Protein 3GWK (pdb70)

B-factor: mean 23.27, std 10.68, range [9.75, 79.27]

Foldseek 3Di:
DCVVVDPQALVRLLVQLVVLLVVLVVLVVVLVVVVVVLVVCPVVPDDCPCVVVVVVNVVCSVVSNVSSVVSNVSSVVSNVVSVVVVVVVVCCVPPPDD/DDPDDPQALVRLLVVLVVLLVVLVVLVVVLVVVVVVVVVCPVVPDDCPCVVVVVVNVVCSVVSVVSSVVSNVSSVVSNVVNVVVVVVVVVVVVVVVD

Sequence (195 aa):
GAMSQIKKLTPEEELRSSAQKYTAGSQQVTEEVLNNLLTQEQAVIDENWDDGSTFDSFEEAQFNELSPKITEEFAQLLEDINQQLLKVADIIEQTDADIASSQISGAMSQIKLTPEELRSSSAQKYTAGSQQQVTEVLNLLTQEQAVIDEENWDGSTFDSFEAQFNEELSPKITEFAQLLEEDINQQQLLKVVADIIEQTDADIASQISG

Solvent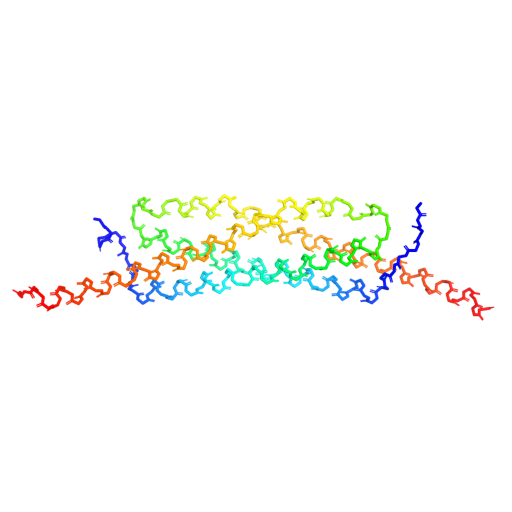-accessible surface area: 11281 Å² total; per-residue (Å²): 80,53,105,90,54,18,89,16,69,19,112,84,0,50,64,6,0,108,73,0,20,36,2,9,99,64,1,55,117,14,12,83,76,0,68,117,18,28,44,59,7,87,121,41,19,63,54,80,90,24,74,73,34,69,61,78,4,92,136,14,24,82,82,1,76,74,0,8,121,3,0,45,57,0,8,66,61,0,63,118,33,0,82,117,17,79,100,36,77,50,55,94,85,96,129,119,118,136,149,96,109,109,56,113,16,67,11,139,86,0,68,48,6,0,122,76,0,48,61,5,12,112,50,1,55,84,6,16,88,82,0,68,118,8,18,56,55,1,75,124,42,24,71,51,80,96,17,71,67,37,62,58,67,5,86,136,10,26,70,76,0,79,83,0,7,102,5,0,47,50,0,12,91,65,0,74,124,19,0,87,115,22,80,108,63,68,55,79,104,63,73,134,144,100,114

Structure (mmCIF, N/CA/C/O backbone):
data_3GWK
#
_entry.id   3GWK
#
_cell.length_a   76.580
_cell.length_b   76.580
_cell.length_c   149.740
_cell.angle_alpha   90.00
_cell.angle_beta   90.00
_cell.angle_gamma   120.00
#
_symmetry.space_group_name_H-M   'P 65 2 2'
#
loop_
_entity.id
_entity.type
_entity.pdbx_description
1 polymer 'Putative uncharacterized protein SAG1039'
2 non-polymer 'SULFATE ION'
3 water water
#
loop_
_atom_site.group_PDB
_atom_site.id
_atom_site.type_symbol
_atom_site.label_atom_id
_atom_site.label_alt_id
_atom_site.label_comp_id
_atom_site.label_asym_id
_atom_site.label_entity_id
_atom_site.label_seq_id
_atom_site.pdbx_PDB_ins_code
_atom_site.Cartn_x
_atom_site.Cartn_y
_atom_site.Cartn_z
_atom_site.occupancy
_atom_site.B_iso_or_equiv
_atom_site.auth_seq_id
_atom_site.auth_comp_id
_atom_site.auth_asym_id
_atom_site.auth_atom_id
_atom_site.pdbx_PDB_model_num
ATOM 1 N N . GLY A 1 1 ? -14.242 -11.316 19.106 1.00 21.17 0 GLY C N 1
ATOM 2 C CA . GLY A 1 1 ? -13.360 -12.452 19.631 1.00 17.97 0 GLY C CA 1
ATOM 3 C C . GLY A 1 1 ? -12.997 -13.366 18.484 1.00 20.08 0 GLY C C 1
ATOM 4 O O . GLY A 1 1 ? -13.018 -12.954 17.327 1.00 18.07 0 GLY C O 1
ATOM 10 N N . ALA A 1 2 ? -12.602 -14.598 18.803 1.00 16.71 1 ALA C N 1
ATOM 11 C CA . ALA A 1 2 ? -12.048 -15.501 17.800 1.00 16.31 1 ALA C CA 1
ATOM 12 C C . ALA A 1 2 ? -12.969 -15.690 16.588 1.00 14.24 1 ALA C C 1
ATOM 13 O O . ALA A 1 2 ? -12.464 -15.816 15.481 1.00 16.17 1 ALA C O 1
ATOM 20 N N . MET A 1 3 ? -14.295 -15.776 16.777 1.00 14.25 2 MET C N 1
ATOM 21 C CA . MET A 1 3 ? -15.165 -16.036 15.608 1.00 16.11 2 MET C CA 1
ATOM 22 C C . MET A 1 3 ? -15.073 -14.932 14.567 1.00 15.19 2 MET C C 1
ATOM 23 O O . MET A 1 3 ? -15.247 -15.154 13.368 1.00 16.39 2 MET C O 1
ATOM 37 N N . SER A 1 4 ? -14.804 -13.728 15.057 1.00 14.54 3 SER C N 1
ATOM 38 C CA . SER A 1 4 ? -14.617 -12.556 14.211 1.00 17.78 3 SER C CA 1
ATOM 39 C C . SER A 1 4 ? -13.185 -12.410 13.659 1.00 18.22 3 SER C C 1
ATOM 40 O O . SER A 1 4 ? -12.966 -11.995 12.499 1.00 21.41 3 SER C O 1
ATOM 48 N N . GLN A 1 5 ? -12.237 -12.772 14.491 1.00 17.29 4 GLN C N 1
ATOM 49 C CA . GLN A 1 5 ? -10.825 -12.552 14.195 1.00 17.95 4 GLN C CA 1
ATOM 50 C C . GLN A 1 5 ? -10.208 -13.622 13.322 1.00 15.16 4 GLN C C 1
ATOM 51 O O . GLN A 1 5 ? -9.228 -13.322 12.631 1.00 17.51 4 GLN C O 1
ATOM 65 N N . ILE A 1 6 ? -10.752 -14.844 13.331 1.00 15.74 5 ILE C N 1
ATOM 66 C CA . ILE A 1 6 ? -10.159 -15.960 12.567 1.00 15.58 5 ILE C CA 1
ATOM 67 C C . ILE A 1 6 ? -10.802 -16.028 11.194 1.00 16.24 5 ILE C C 1
ATOM 68 O O . ILE A 1 6 ? -12.053 -16.185 11.102 1.00 18.33 5 ILE C O 1
ATOM 84 N N . LYS A 1 7 ? -10.016 -15.896 10.139 1.00 16.04 6 LYS C N 1
ATOM 85 C CA A LYS A 1 7 ? -10.553 -15.994 8.787 0.54 17.59 6 LYS C CA 1
ATOM 86 C CA B LYS A 1 7 ? -10.532 -15.952 8.787 0.46 17.66 6 LYS C CA 1
ATOM 87 C C . LYS A 1 7 ? -10.372 -17.346 8.143 1.00 19.15 6 LYS C C 1
ATOM 88 O O . LYS A 1 7 ? -11.039 -17.647 7.167 1.00 24.16 6 LYS C O 1
ATOM 123 N N . LEU A 1 8 ? -9.472 -18.164 8.670 1.00 17.89 7 LEU C N 1
ATOM 124 C CA . LEU A 1 8 ? -9.262 -19.521 8.165 1.00 16.47 7 LEU C CA 1
ATOM 125 C C . LEU A 1 8 ? -10.467 -20.387 8.531 1.00 14.74 7 LEU C C 1
ATOM 126 O O . LEU A 1 8 ? -10.929 -20.368 9.664 1.00 16.67 7 LEU C O 1
ATOM 142 N N . THR A 1 9 ? -10.988 -21.139 7.577 1.00 16.04 8 THR C N 1
ATOM 143 C CA . THR A 1 9 ? -12.018 -22.107 7.821 1.00 15.89 8 THR C CA 1
ATOM 144 C C . THR A 1 9 ? -11.512 -23.316 8.630 1.00 14.34 8 THR C C 1
ATOM 145 O O . THR A 1 9 ? -10.315 -23.537 8.678 1.00 13.17 8 THR C O 1
ATOM 156 N N . PRO A 1 10 ? -12.417 -24.130 9.218 1.00 12.64 9 PRO C N 1
ATOM 157 C CA . PRO A 1 10 ? -11.919 -25.364 9.850 1.00 13.30 9 PRO C CA 1
ATOM 158 C C . PRO A 1 10 ? -11.047 -26.222 8.971 1.00 12.11 9 PRO C C 1
ATOM 159 O O . PRO A 1 10 ? -10.023 -26.775 9.366 1.00 12.60 9 PRO C O 1
ATOM 170 N N . GLU A 1 11 ? -11.446 -26.332 7.715 1.00 13.09 10 GLU C N 1
ATOM 171 C CA A GLU A 1 11 ? -10.669 -27.182 6.811 0.47 14.21 10 GLU C CA 1
ATOM 172 C CA B GLU A 1 11 ? -10.692 -27.142 6.762 0.53 14.27 10 GLU C CA 1
ATOM 173 C C . GLU A 1 11 ? -9.278 -26.563 6.499 1.00 11.95 10 GLU C C 1
ATOM 174 O O . GLU A 1 11 ? -8.291 -27.294 6.406 1.00 12.61 10 GLU C O 1
ATOM 195 N N . GLU A 1 12 ? -9.228 -25.245 6.391 1.00 14.06 11 GLU C N 1
ATOM 196 C CA . GLU A 1 12 ? -7.948 -24.607 6.219 1.00 13.15 11 GLU C CA 1
ATOM 197 C C . GLU A 1 12 ? -7.071 -24.764 7.446 1.00 12.84 11 GLU C C 1
ATOM 198 O O . GLU A 1 12 ? -5.875 -25.001 7.342 1.00 12.75 11 GLU C O 1
ATOM 210 N N . LEU A 1 13 ? -7.664 -24.623 8.645 1.00 12.21 12 LEU C N 1
ATOM 211 C CA . LEU A 1 13 ? -6.937 -24.805 9.873 1.00 12.55 12 LEU C CA 1
ATOM 212 C C . LEU A 1 13 ? -6.349 -26.244 9.929 1.00 10.90 12 LEU C C 1
ATOM 213 O O . LEU A 1 13 ? -5.212 -26.437 10.299 1.00 11.86 12 LEU C O 1
ATOM 229 N N . ARG A 1 14 ? -7.128 -27.255 9.526 1.00 11.28 13 ARG C N 1
ATOM 230 C CA . ARG A 1 14 ? -6.683 -28.633 9.524 1.00 10.87 13 ARG C CA 1
ATOM 231 C C . ARG A 1 14 ? -5.569 -28.870 8.517 1.00 10.90 13 ARG C C 1
ATOM 232 O O . ARG A 1 14 ? -4.601 -29.573 8.783 1.00 11.11 13 ARG C O 1
ATOM 253 N N . SER A 1 15 ? -5.666 -28.215 7.355 1.00 11.98 14 SER C N 1
ATOM 254 C CA . SER A 1 15 ? -4.619 -28.408 6.349 1.00 13.65 14 SER C CA 1
ATOM 255 C C . SER A 1 15 ? -3.295 -27.764 6.837 1.00 11.54 14 SER C C 1
ATOM 256 O O . SER A 1 15 ? -2.210 -28.333 6.693 1.00 12.65 14 SER C O 1
ATOM 264 N N . SER A 1 16 ? -3.377 -26.597 7.492 1.00 12.05 15 SER C N 1
ATOM 265 C CA . SER A 1 16 ? -2.194 -25.984 8.076 1.00 11.66 15 SER C CA 1
ATOM 266 C C . SER A 1 16 ? -1.638 -26.844 9.154 1.00 12.49 15 SER C C 1
ATOM 267 O O . SER A 1 16 ? -0.429 -27.084 9.185 1.00 12.54 15 SER C O 1
ATOM 275 N N . ALA A 1 17 ? -2.501 -27.371 10.046 1.00 11.52 16 ALA C N 1
ATOM 276 C CA . ALA A 1 17 ? -2.052 -28.203 11.130 1.00 12.17 16 ALA C CA 1
ATOM 277 C C . ALA A 1 17 ? -1.197 -29.357 10.665 1.00 10.76 16 ALA C C 1
ATOM 278 O O . ALA A 1 17 ? -0.210 -29.705 11.260 1.00 11.88 16 ALA C O 1
ATOM 285 N N . GLN A 1 18 ? -1.624 -30.012 9.597 1.00 11.29 17 GLN C N 1
ATOM 286 C CA . GLN A 1 18 ? -0.916 -31.170 9.098 1.00 11.20 17 GLN C CA 1
ATOM 287 C C . GLN A 1 18 ? 0.547 -30.812 8.759 1.00 12.19 17 GLN C C 1
ATOM 288 O O . GLN A 1 18 ? 1.454 -31.626 8.966 1.00 11.93 17 GLN C O 1
ATOM 302 N N . LYS A 1 19 ? 0.755 -29.620 8.211 1.00 11.06 18 LYS C N 1
ATOM 303 C CA . LYS A 1 19 ? 2.128 -29.188 7.848 1.00 11.81 18 LYS C CA 1
ATOM 304 C C . LYS A 1 19 ? 2.987 -29.140 9.127 1.00 12.18 18 LYS C C 1
ATOM 305 O O . LYS A 1 19 ? 4.184 -29.433 9.107 1.00 12.34 18 LYS C O 1
ATOM 324 N N . TYR A 1 20 ? 2.393 -28.637 10.236 1.00 10.72 19 TYR C N 1
ATOM 325 C CA . TYR A 1 20 ? 3.148 -28.507 11.459 1.00 11.45 19 TYR C CA 1
ATOM 326 C C . TYR A 1 20 ? 3.473 -29.864 12.065 1.00 11.48 19 TYR C C 1
ATOM 327 O O . TYR A 1 20 ? 4.612 -30.089 12.510 1.00 12.69 19 TYR C O 1
ATOM 345 N N . THR A 1 21 ? 2.513 -30.778 12.062 1.00 11.71 20 THR C N 1
ATOM 346 C CA . THR A 1 21 ? 2.838 -32.053 12.665 1.00 13.01 20 THR C CA 1
ATOM 347 C C . THR A 1 21 ? 3.873 -32.826 11.782 1.00 11.47 20 THR C C 1
ATOM 348 O O . THR A 1 21 ? 4.766 -33.492 12.304 1.00 12.02 20 THR C O 1
ATOM 359 N N . ALA A 1 22 ? 3.697 -32.766 10.453 1.00 11.23 21 ALA C N 1
ATOM 360 C CA . ALA A 1 22 ? 4.655 -33.428 9.611 1.00 12.62 21 ALA C CA 1
ATOM 361 C C . ALA A 1 22 ? 6.050 -32.821 9.820 1.00 12.57 21 ALA C C 1
ATOM 362 O O . ALA A 1 22 ? 7.054 -33.546 9.886 1.00 12.75 21 ALA C O 1
ATOM 369 N N . GLY A 1 23 ? 6.149 -31.495 9.927 1.00 12.67 22 GLY C N 1
ATOM 370 C CA . GLY A 1 23 ? 7.472 -30.881 10.147 1.00 13.29 22 GLY C CA 1
ATOM 371 C C . GLY A 1 23 ? 8.033 -31.242 11.488 1.00 13.12 22 GLY C C 1
ATOM 372 O O . GLY A 1 23 ? 9.233 -31.467 11.622 1.00 13.51 22 GLY C O 1
ATOM 376 N N . SER A 1 24 ? 7.202 -31.311 12.536 1.00 12.68 23 SER C N 1
ATOM 377 C CA . SER A 1 24 ? 7.654 -31.732 13.851 1.00 13.29 23 SER C CA 1
ATOM 378 C C . SER A 1 24 ? 8.307 -33.107 13.759 1.00 12.13 23 SER C C 1
ATOM 379 O O . SER A 1 24 ? 9.414 -33.353 14.279 1.00 14.00 23 SER C O 1
ATOM 387 N N . GLN A 1 25 ? 7.602 -34.033 13.109 1.00 12.56 24 GLN C N 1
ATOM 388 C CA . GLN A 1 25 ? 8.117 -35.381 13.004 1.00 13.87 24 GLN C CA 1
ATOM 389 C C . GLN A 1 25 ? 9.455 -35.434 12.228 1.00 11.90 24 GLN C C 1
ATOM 390 O O . GLN A 1 25 ? 10.384 -36.190 12.553 1.00 13.29 24 GLN C O 1
ATOM 404 N N . GLN A 1 26 ? 9.514 -34.659 11.144 1.00 12.24 25 GLN C N 1
ATOM 405 C CA . GLN A 1 26 ? 10.733 -34.650 10.302 1.00 12.80 25 GLN C CA 1
ATOM 406 C C . GLN A 1 26 ? 11.933 -34.111 11.084 1.00 12.79 25 GLN C C 1
ATOM 407 O O . GLN A 1 26 ? 13.026 -34.653 11.029 1.00 13.89 25 GLN C O 1
ATOM 421 N N . VAL A 1 27 ? 11.725 -33.041 11.853 1.00 13.11 26 VAL C N 1
ATOM 422 C CA . VAL A 1 27 ? 12.794 -32.452 12.666 1.00 13.94 26 VAL C CA 1
ATOM 423 C C . VAL A 1 27 ? 13.269 -33.478 13.724 1.00 14.81 26 VAL C C 1
ATOM 424 O O . VAL A 1 27 ? 14.481 -33.663 13.923 1.00 14.53 26 VAL C O 1
ATOM 437 N N . THR A 1 28 ? 12.337 -34.114 14.403 1.00 13.78 27 THR C N 1
ATOM 438 C CA . THR A 1 28 ? 12.689 -35.113 15.403 1.00 14.84 27 THR C CA 1
ATOM 439 C C . THR A 1 28 ? 13.502 -36.211 14.796 1.00 13.57 27 THR C C 1
ATOM 440 O O . THR A 1 28 ? 14.495 -36.674 15.395 1.00 14.70 27 THR C O 1
ATOM 451 N N . GLU A 1 29 ? 13.116 -36.687 13.624 1.00 13.97 28 GLU C N 1
ATOM 452 C CA A GLU A 1 29 ? 13.846 -37.772 12.983 0.48 15.26 28 GLU C CA 1
ATOM 453 C CA B GLU A 1 29 ? 13.869 -37.798 12.982 0.52 15.58 28 GLU C CA 1
ATOM 454 C C . GLU A 1 29 ? 15.277 -37.352 12.625 1.00 13.19 28 GLU C C 1
ATOM 455 O O . GLU A 1 29 ? 16.204 -38.119 12.821 1.00 14.22 28 GLU C O 1
ATOM 476 N N . VAL A 1 30 ? 15.422 -36.163 12.063 1.00 14.24 29 VAL C N 1
ATOM 477 C CA . VAL A 1 30 ? 16.759 -35.674 11.726 1.00 14.30 29 VAL C CA 1
ATOM 478 C C . VAL A 1 30 ? 17.603 -35.629 13.008 1.00 14.77 29 VAL C C 1
ATOM 479 O O . VAL A 1 30 ? 18.756 -36.105 13.042 1.00 15.28 29 VAL C O 1
ATOM 492 N N . LEU A 1 31 ? 17.045 -35.051 14.052 1.00 15.17 30 LEU C N 1
ATOM 493 C CA . LEU A 1 31 ? 17.837 -34.908 15.284 1.00 20.67 30 LEU C CA 1
ATOM 494 C C . LEU A 1 31 ? 18.220 -36.281 15.850 1.00 19.41 30 LEU C C 1
ATOM 495 O O . LEU A 1 31 ? 19.358 -36.500 16.257 1.00 19.70 30 LEU C O 1
ATOM 511 N N . ASN A 1 32 ? 17.307 -37.237 15.832 1.00 19.24 31 ASN C N 1
ATOM 512 C CA A ASN A 1 32 ? 17.612 -38.512 16.384 0.59 22.75 31 ASN C CA 1
ATOM 513 C CA B ASN A 1 32 ? 17.603 -38.573 16.330 0.41 23.10 31 ASN C CA 1
ATOM 514 C C . ASN A 1 32 ? 18.746 -39.224 15.566 1.00 20.31 31 ASN C C 1
ATOM 515 O O . ASN A 1 32 ? 19.692 -39.782 16.131 1.00 22.68 31 ASN C O 1
ATOM 534 N N . LEU A 1 33 ? 18.625 -39.152 14.228 1.00 18.99 32 LEU C N 1
ATOM 535 C CA . LEU A 1 33 ? 19.597 -39.763 13.373 1.00 18.16 32 LEU C CA 1
ATOM 536 C C . LEU A 1 33 ? 21.004 -39.198 13.583 1.00 18.43 32 LEU C C 1
ATOM 537 O O . LEU A 1 33 ? 22.006 -39.937 13.673 1.00 18.07 32 LEU C O 1
ATOM 553 N N . LEU A 1 34 ? 21.081 -37.882 13.599 1.00 15.77 33 LEU C N 1
ATOM 554 C CA . LEU A 1 34 ? 22.382 -37.214 13.699 1.00 16.87 33 LEU C CA 1
ATOM 555 C C . LEU A 1 34 ? 22.959 -37.222 15.130 1.00 19.72 33 LEU C C 1
ATOM 556 O O . LEU A 1 34 ? 24.173 -37.141 15.278 1.00 20.21 33 LEU C O 1
ATOM 572 N N . THR A 1 35 ? 22.094 -37.349 16.134 1.00 19.45 34 THR C N 1
ATOM 573 C CA . THR A 1 35 ? 22.589 -37.638 17.461 1.00 24.42 34 THR C CA 1
ATOM 574 C C . THR A 1 35 ? 23.333 -38.953 17.474 1.00 27.90 34 THR C C 1
ATOM 575 O O . THR A 1 35 ? 24.415 -39.069 18.122 1.00 26.71 34 THR C O 1
ATOM 586 N N . GLN A 1 36 ? 22.801 -39.959 16.765 1.00 25.36 35 GLN C N 1
ATOM 587 C CA . GLN A 1 36 ? 23.541 -41.231 16.695 1.00 24.78 35 GLN C CA 1
ATOM 588 C C . GLN A 1 36 ? 24.843 -41.017 15.949 1.00 21.56 35 GLN C C 1
ATOM 589 O O . GLN A 1 36 ? 25.845 -41.543 16.358 1.00 26.08 35 GLN C O 1
ATOM 603 N N . GLU A 1 37 ? 24.780 -40.307 14.819 1.00 19.54 36 GLU C N 1
ATOM 604 C CA . GLU A 1 37 ? 26.058 -40.090 14.057 1.00 21.43 36 GLU C CA 1
ATOM 605 C C . GLU A 1 37 ? 27.097 -39.351 14.903 1.00 20.68 36 GLU C C 1
ATOM 606 O O . GLU A 1 37 ? 28.300 -39.670 14.870 1.00 21.25 36 GLU C O 1
ATOM 618 N N . GLN A 1 38 ? 26.661 -38.398 15.697 1.00 21.32 37 GLN C N 1
ATOM 619 C CA . GLN A 1 38 ? 27.592 -37.680 16.556 1.00 22.69 37 GLN C CA 1
ATOM 620 C C . GLN A 1 38 ? 28.320 -38.660 17.500 1.00 24.10 37 GLN C C 1
ATOM 621 O O . GLN A 1 38 ? 29.523 -38.517 17.740 1.00 24.49 37 GLN C O 1
ATOM 635 N N . ALA A 1 39 ? 27.555 -39.618 18.064 1.00 26.45 38 ALA C N 1
ATOM 636 C CA . ALA A 1 39 ? 28.128 -40.581 19.005 1.00 30.17 38 ALA C CA 1
ATOM 637 C C . ALA A 1 39 ? 29.087 -41.527 18.296 1.00 31.04 38 ALA C C 1
ATOM 638 O O . ALA A 1 39 ? 30.185 -41.827 18.813 1.00 31.63 38 ALA C O 1
ATOM 645 N N . VAL A 1 40 ? 28.732 -41.965 17.074 1.00 24.58 39 VAL C N 1
ATOM 646 C CA . VAL A 1 40 ? 29.639 -42.787 16.303 1.00 29.27 39 VAL C CA 1
ATOM 647 C C . VAL A 1 40 ? 30.963 -42.059 16.021 1.00 22.39 39 VAL C C 1
ATOM 648 O O . VAL A 1 40 ? 32.046 -42.641 16.164 1.00 27.48 39 VAL C O 1
ATOM 661 N N . ILE A 1 41 ? 30.876 -40.803 15.647 1.00 22.13 40 ILE C N 1
ATOM 662 C CA . ILE A 1 41 ? 32.077 -40.034 15.375 1.00 22.21 40 ILE C CA 1
ATOM 663 C C . ILE A 1 41 ? 32.906 -39.868 16.626 1.00 25.31 40 ILE C C 1
ATOM 664 O O . ILE A 1 41 ? 34.138 -40.009 16.627 1.00 28.12 40 ILE C O 1
ATOM 680 N N . ASP A 1 42 ? 32.246 -39.618 17.717 1.00 29.15 41 ASP C N 1
ATOM 681 C CA . ASP A 1 42 ? 32.947 -39.417 18.956 1.00 35.08 41 ASP C CA 1
ATOM 682 C C . ASP A 1 42 ? 33.753 -40.664 19.385 1.00 36.63 41 ASP C C 1
ATOM 683 O O . ASP A 1 42 ? 34.878 -40.560 19.907 1.00 34.68 41 ASP C O 1
ATOM 692 N N . GLU A 1 43 ? 33.159 -41.829 19.163 1.00 26.47 42 GLU C N 1
ATOM 693 C CA . GLU A 1 43 ? 33.693 -43.072 19.671 1.00 31.83 42 GLU C CA 1
ATOM 694 C C . GLU A 1 43 ? 34.745 -43.615 18.742 1.00 31.34 42 GLU C C 1
ATOM 695 O O . GLU A 1 43 ? 35.592 -44.433 19.139 1.00 36.81 42 GLU C O 1
ATOM 707 N N . ASN A 1 44 ? 34.743 -43.193 17.500 1.00 32.52 43 ASN C N 1
ATOM 708 C CA . ASN A 1 44 ? 35.478 -43.955 16.513 1.00 34.68 43 ASN C CA 1
ATOM 709 C C . ASN A 1 44 ? 36.433 -43.079 15.861 1.00 27.92 43 ASN C C 1
ATOM 710 O O . ASN A 1 44 ? 37.048 -43.411 14.832 1.00 37.15 43 ASN C O 1
ATOM 721 N N . TRP A 1 45 ? 36.637 -41.948 16.513 1.00 30.15 44 TRP C N 1
ATOM 722 C CA . TRP A 1 45 ? 37.601 -41.013 16.024 1.00 34.12 44 TRP C CA 1
ATOM 723 C C . TRP A 1 45 ? 38.148 -40.435 17.282 1.00 34.93 44 TRP C C 1
ATOM 724 O O . TRP A 1 45 ? 37.645 -39.407 17.765 1.00 34.62 44 TRP C O 1
ATOM 745 N N . ASP A 1 46 ? 39.265 -40.984 17.722 1.00 24.53 45 ASP C N 1
ATOM 746 C CA A ASP A 1 46 ? 39.846 -40.514 18.982 0.54 33.17 45 ASP C CA 1
ATOM 747 C CA B ASP A 1 46 ? 39.829 -40.520 18.978 0.46 33.72 45 ASP C CA 1
ATOM 748 C C . ASP A 1 46 ? 40.525 -39.184 18.813 1.00 30.57 45 ASP C C 1
ATOM 749 O O . ASP A 1 46 ? 41.052 -38.866 17.708 1.00 34.13 45 ASP C O 1
ATOM 764 N N . GLY A 1 47 ? 40.530 -38.391 19.879 1.00 36.39 46 GLY C N 1
ATOM 765 C CA . GLY A 1 47 ? 41.160 -37.077 19.898 1.00 34.84 46 GLY C CA 1
ATOM 766 C C . GLY A 1 47 ? 40.167 -35.885 19.982 1.00 35.67 46 GLY C C 1
ATOM 767 O O . GLY A 1 47 ? 38.923 -36.127 20.205 1.00 36.82 46 GLY C O 1
ATOM 771 N N . SER A 1 48 ? 40.649 -34.630 19.728 1.00 30.88 47 SER C N 1
ATOM 772 C CA . SER A 1 48 ? 39.806 -33.369 19.838 1.00 28.50 47 SER C CA 1
ATOM 773 C C . SER A 1 48 ? 39.406 -32.659 18.556 1.00 29.19 47 SER C C 1
ATOM 774 O O . SER A 1 48 ? 38.859 -31.536 18.583 1.00 26.48 47 SER C O 1
ATOM 782 N 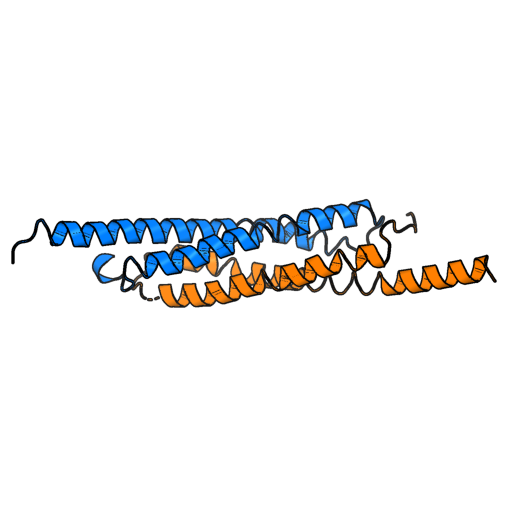N . THR A 1 49 ? 39.638 -33.312 17.448 1.00 23.47 48 THR C N 1
ATOM 783 C CA . THR A 1 49 ? 39.367 -32.661 16.179 1.00 23.10 48 THR C CA 1
ATOM 784 C C . THR A 1 49 ? 37.945 -32.065 16.040 1.00 22.05 48 THR C C 1
ATOM 785 O O . THR A 1 49 ? 37.802 -30.971 15.544 1.00 22.47 48 THR C O 1
ATOM 796 N N . PHE A 1 50 ? 36.921 -32.794 16.458 1.00 23.84 49 PHE C N 1
ATOM 797 C CA . PHE A 1 50 ? 35.544 -32.296 16.307 1.00 23.91 49 PHE C CA 1
ATOM 798 C C . PHE A 1 50 ? 34.962 -31.792 17.626 1.00 25.41 49 PHE C C 1
ATOM 799 O O . PHE A 1 50 ? 33.762 -31.732 17.791 1.00 25.01 49 PHE C O 1
ATOM 816 N N . ASP A 1 51 ? 35.806 -31.382 18.575 1.00 23.82 50 ASP C N 1
ATOM 817 C CA . ASP A 1 51 ? 35.295 -30.956 19.873 1.00 24.54 50 ASP C CA 1
ATOM 818 C C . ASP A 1 51 ? 34.421 -29.725 19.798 1.00 26.54 50 ASP C C 1
ATOM 819 O O . ASP A 1 51 ? 33.430 -29.610 20.554 1.00 27.63 50 ASP C O 1
ATOM 828 N N . SER A 1 52 ? 34.718 -28.805 18.895 1.00 26.63 51 SER C N 1
ATOM 829 C CA . SER A 1 52 ? 33.896 -27.612 18.781 1.00 24.41 51 SER C CA 1
ATOM 830 C C . SER A 1 52 ? 32.531 -27.940 18.156 1.00 24.01 51 SER C C 1
ATOM 831 O O . SER A 1 52 ? 31.498 -27.498 18.626 1.00 20.80 51 SER C O 1
ATOM 839 N N . PHE A 1 53 ? 32.508 -28.724 17.087 1.00 20.58 52 PHE C N 1
ATOM 840 C CA . PHE A 1 53 ? 31.220 -29.203 16.553 1.00 19.05 52 PHE C CA 1
ATOM 841 C C . PHE A 1 53 ? 30.420 -30.000 17.608 1.00 19.90 52 PHE C C 1
ATOM 842 O O . PHE A 1 53 ? 29.183 -29.877 17.627 1.00 21.28 52 PHE C O 1
ATOM 859 N N . GLU A 1 54 ? 31.096 -30.806 18.414 1.00 22.61 53 GLU C N 1
ATOM 860 C CA A GLU A 1 54 ? 30.389 -31.522 19.479 0.55 22.01 53 GLU C CA 1
ATOM 861 C CA B GLU A 1 54 ? 30.404 -31.510 19.477 0.45 24.33 53 GLU C CA 1
ATOM 862 C C . GLU A 1 54 ? 29.692 -30.548 20.422 1.00 19.37 53 GLU C C 1
ATOM 863 O O . GLU A 1 54 ? 28.518 -30.728 20.766 1.00 23.42 53 GLU C O 1
ATOM 884 N N . ALA A 1 55 ? 30.409 -29.541 20.893 1.00 23.20 54 ALA C N 1
ATOM 885 C CA . ALA A 1 55 ? 29.844 -28.580 21.818 1.00 24.06 54 ALA C CA 1
ATOM 886 C C . ALA A 1 55 ? 28.693 -27.819 21.171 1.00 20.72 54 ALA C C 1
ATOM 887 O O . ALA A 1 55 ? 27.667 -27.611 21.803 1.00 24.58 54 ALA C O 1
ATOM 894 N N . GLN A 1 56 ? 28.893 -27.404 19.896 1.00 22.39 55 GLN C N 1
ATOM 895 C CA . GLN A 1 56 ? 27.846 -26.626 19.193 1.00 23.26 55 GLN C CA 1
ATOM 896 C C . GLN A 1 56 ? 26.602 -27.507 19.004 1.00 22.52 55 GLN C C 1
ATOM 897 O O . GLN A 1 56 ? 25.484 -27.051 19.239 1.00 21.96 55 GLN C O 1
ATOM 911 N N . PHE A 1 57 ? 26.778 -28.757 18.600 1.00 23.40 56 PHE C N 1
ATOM 912 C CA . PHE A 1 57 ? 25.662 -29.644 18.371 1.00 22.6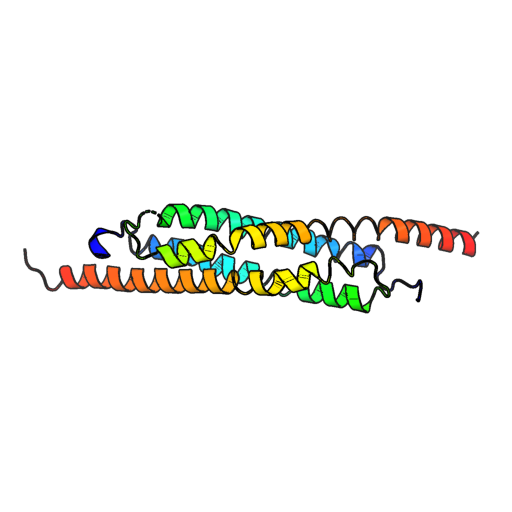4 56 PHE C CA 1
ATOM 913 C C . PHE A 1 57 ? 24.907 -29.784 19.709 1.00 23.16 56 PHE C C 1
ATOM 914 O O . PHE A 1 57 ? 23.692 -29.721 19.781 1.00 24.85 56 PHE C O 1
ATOM 931 N N . ASN A 1 58 ? 25.656 -29.983 20.775 1.00 22.70 57 ASN C N 1
ATOM 932 C CA . ASN A 1 58 ? 25.006 -30.257 22.078 1.00 24.01 57 ASN C CA 1
ATOM 933 C C . ASN A 1 58 ? 24.312 -29.047 22.593 1.00 22.03 57 ASN C C 1
ATOM 934 O O . ASN A 1 58 ? 23.224 -29.161 23.251 1.00 29.37 57 ASN C O 1
ATOM 945 N N . GLU A 1 59 ? 24.829 -27.884 22.306 1.00 23.66 58 GLU C N 1
ATOM 946 C CA . GLU A 1 59 ? 24.164 -26.625 22.701 1.00 23.92 58 GLU C CA 1
ATOM 947 C C . GLU A 1 59 ? 22.872 -26.369 21.883 1.00 27.46 58 GLU C C 1
ATOM 948 O O . GLU A 1 59 ? 21.832 -25.795 22.386 1.00 28.10 58 GLU C O 1
ATOM 960 N N . LEU A 1 60 ? 22.880 -26.727 20.607 1.00 25.46 59 LEU C N 1
ATOM 961 C CA . LEU A 1 60 ? 21.709 -26.443 19.747 1.00 24.43 59 LEU C CA 1
ATOM 962 C C . LEU A 1 60 ? 20.643 -27.509 19.859 1.00 27.28 59 LEU C C 1
ATOM 963 O O . LEU A 1 60 ? 19.447 -27.201 19.638 1.00 30.72 59 LEU C O 1
ATOM 979 N N . SER A 1 61 ? 21.051 -28.739 20.124 1.00 25.51 60 SER C N 1
ATOM 980 C CA . SER A 1 61 ? 20.184 -29.946 20.206 1.00 28.84 60 SER C CA 1
ATOM 981 C C . SER A 1 61 ? 18.856 -29.657 21.010 1.00 31.86 60 SER C C 1
ATOM 982 O O . SER A 1 61 ? 17.752 -29.838 20.436 1.00 30.78 60 SER C O 1
ATOM 990 N N . PRO A 1 62 ? 18.944 -29.100 22.222 1.00 30.91 61 PRO C N 1
ATOM 991 C CA . PRO A 1 62 ? 17.671 -28.858 22.947 1.00 34.09 61 PRO C CA 1
ATOM 992 C C . PRO A 1 62 ? 16.767 -27.832 22.275 1.00 29.54 61 PRO C C 1
ATOM 993 O O . PRO A 1 62 ? 15.559 -27.955 22.401 1.00 30.31 61 PRO C O 1
ATOM 1004 N N . LYS A 1 63 ? 17.312 -26.888 21.500 1.00 29.08 62 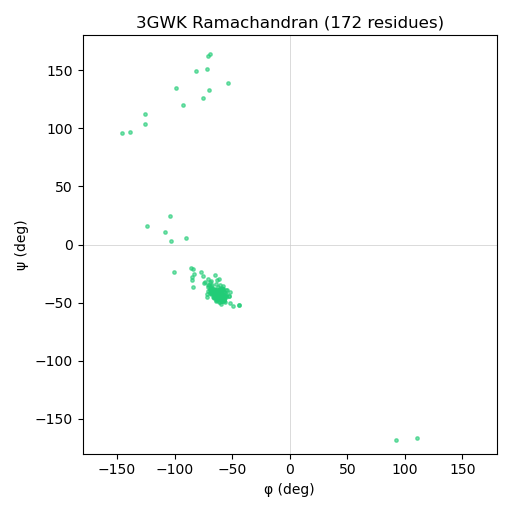LYS C N 1
ATOM 1005 C CA . LYS A 1 63 ? 16.527 -25.955 20.726 1.00 28.90 62 LYS C CA 1
ATOM 1006 C C . LYS A 1 63 ? 15.789 -26.626 19.587 1.00 20.33 62 LYS C C 1
ATOM 1007 O O . LYS A 1 63 ? 14.655 -26.313 19.312 1.00 22.47 62 LYS C O 1
ATOM 1026 N N . ILE A 1 64 ? 16.412 -27.606 18.993 1.00 21.37 63 ILE C N 1
ATOM 1027 C CA . ILE A 1 64 ? 15.768 -28.401 17.965 1.00 17.29 63 ILE C CA 1
ATOM 1028 C C . ILE A 1 64 ? 14.612 -29.239 18.567 1.00 17.35 63 ILE C C 1
ATOM 1029 O O . ILE A 1 64 ? 13.502 -29.291 17.995 1.00 16.47 63 ILE C O 1
ATOM 1045 N N . THR A 1 65 ? 14.866 -29.830 19.742 1.00 18.58 64 THR C N 1
ATOM 1046 C CA . THR A 1 65 ? 13.791 -30.542 20.443 1.00 18.34 64 THR C CA 1
ATOM 1047 C C . THR A 1 65 ? 12.630 -29.595 20.768 1.00 14.70 64 THR C C 1
ATOM 1048 O O . THR A 1 65 ? 11.452 -29.934 20.534 1.00 15.14 64 THR C O 1
ATOM 1059 N N . GLU A 1 66 ? 12.950 -28.407 21.235 1.00 18.93 65 GLU C N 1
ATOM 1060 C CA A GLU A 1 66 ? 11.888 -27.433 21.538 0.50 16.54 65 GLU C CA 1
ATOM 1061 C CA B GLU A 1 66 ? 11.906 -27.502 21.542 0.50 18.31 65 GLU C CA 1
ATOM 1062 C C . GLU A 1 66 ? 11.124 -27.062 20.287 1.00 17.62 65 GLU C C 1
ATOM 1063 O O . GLU A 1 66 ? 9.910 -26.840 20.323 1.00 15.87 65 GLU C O 1
ATOM 1084 N N . PHE A 1 67 ? 11.840 -26.899 19.185 1.00 18.79 66 PHE C N 1
ATOM 1085 C CA . PHE A 1 67 ? 11.166 -26.526 17.959 1.00 16.72 66 PHE C CA 1
ATOM 1086 C C . PHE A 1 67 ? 10.203 -27.620 17.545 1.00 14.59 66 PHE C C 1
ATOM 1087 O O . PHE A 1 67 ? 9.064 -27.338 17.164 1.00 13.96 66 PHE C O 1
ATOM 1104 N N . ALA A 1 68 ? 10.641 -28.845 17.546 1.00 14.45 67 ALA C N 1
ATOM 1105 C CA . ALA A 1 68 ? 9.722 -29.970 17.232 1.00 14.47 67 ALA C CA 1
ATOM 1106 C C . ALA A 1 68 ? 8.519 -29.941 18.155 1.00 14.09 67 ALA C C 1
ATOM 1107 O O . ALA A 1 68 ? 7.395 -30.166 17.742 1.00 13.41 67 ALA C O 1
ATOM 1114 N N . GLN A 1 69 ? 8.737 -29.717 19.432 1.00 14.48 68 GLN C N 1
ATOM 1115 C CA . GLN A 1 69 ? 7.625 -29.674 20.385 1.00 15.91 68 GLN C CA 1
ATOM 1116 C C . GLN A 1 69 ? 6.686 -28.503 20.077 1.00 15.24 68 GLN C C 1
ATOM 1117 O O . GLN A 1 69 ? 5.449 -28.636 20.107 1.00 14.67 68 GLN C O 1
ATOM 1131 N N . LEU A 1 70 ? 7.202 -27.339 19.744 1.00 15.26 69 LEU C N 1
ATOM 1132 C CA . LEU A 1 70 ? 6.401 -26.192 19.365 1.00 16.30 69 LEU C CA 1
ATOM 1133 C C . LEU A 1 70 ? 5.516 -26.481 18.153 1.00 13.47 69 LEU C C 1
ATOM 1134 O O . LEU A 1 70 ? 4.322 -26.141 18.119 1.00 13.64 69 LEU C O 1
ATOM 1150 N N . LEU A 1 71 ? 6.104 -27.113 17.111 1.00 13.34 70 LEU C N 1
ATOM 1151 C CA . LEU A 1 71 ? 5.368 -27.393 15.909 1.00 12.37 70 LEU C CA 1
ATOM 1152 C C . LEU A 1 71 ? 4.211 -28.343 16.237 1.00 12.78 70 LEU C C 1
ATOM 1153 O O . LEU A 1 71 ? 3.094 -28.197 15.751 1.00 13.29 70 LEU C O 1
ATOM 1169 N N . GLU A 1 72 ? 4.439 -29.357 17.046 1.00 13.27 71 GLU C N 1
ATOM 1170 C CA . GLU A 1 72 ? 3.377 -30.247 17.434 1.00 12.38 71 GLU C CA 1
ATOM 1171 C C . GLU A 1 72 ? 2.292 -29.528 18.287 1.00 13.51 71 GLU C C 1
ATOM 1172 O O . GLU A 1 72 ? 1.100 -29.776 18.116 1.00 13.50 71 GLU C O 1
ATOM 1184 N N . ASP A 1 73 ? 2.723 -28.611 19.173 1.00 12.75 72 ASP C N 1
ATOM 1185 C CA . ASP A 1 73 ? 1.755 -27.851 19.967 1.00 14.51 72 ASP C CA 1
ATOM 1186 C C . ASP A 1 73 ? 0.894 -27.039 19.057 1.00 12.23 72 ASP C C 1
ATOM 1187 O O . ASP A 1 73 ? -0.350 -26.942 19.256 1.00 13.32 72 ASP C O 1
ATOM 1196 N N . ILE A 1 74 ? 1.471 -26.403 18.008 1.00 12.98 73 ILE C N 1
ATOM 1197 C CA . ILE A 1 74 ? 0.727 -25.615 17.078 1.00 12.10 73 ILE C CA 1
ATOM 1198 C C . ILE A 1 74 ? -0.279 -26.496 16.321 1.00 12.45 73 ILE C C 1
ATOM 1199 O O . ILE A 1 74 ? -1.453 -26.147 16.184 1.00 12.41 73 ILE C O 1
ATOM 1215 N N . ASN A 1 75 ? 0.136 -27.689 15.865 1.00 12.13 74 ASN C N 1
ATOM 1216 C CA . ASN A 1 75 ? -0.804 -28.652 15.248 1.00 12.09 74 ASN C CA 1
ATOM 1217 C C . ASN A 1 75 ? -1.996 -28.873 16.177 1.00 10.87 74 ASN C C 1
ATOM 1218 O O . ASN A 1 75 ? -3.149 -28.749 15.764 1.00 11.64 74 ASN C O 1
ATOM 1229 N N . GLN A 1 76 ? -1.744 -29.159 17.436 1.00 12.19 75 GLN C N 1
ATOM 1230 C CA . GLN A 1 76 ? -2.850 -29.466 18.357 1.00 12.44 75 GLN C CA 1
ATOM 1231 C C . GLN A 1 76 ? -3.739 -28.255 18.512 1.00 12.95 75 GLN C C 1
ATOM 1232 O O . GLN A 1 76 ? -4.977 -28.454 18.545 1.00 14.18 75 GLN C O 1
ATOM 1246 N N . GLN A 1 77 ? -3.210 -27.070 18.619 1.00 12.74 76 GLN C N 1
ATOM 1247 C CA . GLN A 1 77 ? -4.065 -25.878 18.793 1.00 13.31 76 GLN C CA 1
ATOM 1248 C C . GLN A 1 77 ? -4.942 -25.692 17.596 1.00 13.54 76 GLN C C 1
ATOM 1249 O O . GLN A 1 77 ? -6.135 -25.413 17.745 1.00 13.22 76 GLN C O 1
ATOM 1263 N N . LEU A 1 78 ? -4.362 -25.798 16.391 1.00 12.63 77 LEU C N 1
ATOM 1264 C CA . LEU A 1 78 ? -5.121 -25.537 15.179 1.00 12.67 77 LEU C CA 1
ATOM 1265 C C . LEU A 1 78 ? -6.227 -26.578 15.015 1.00 13.19 77 LEU C C 1
ATOM 1266 O O . LEU A 1 78 ? -7.358 -26.255 14.649 1.00 11.64 77 LEU C O 1
ATOM 1282 N N . LEU A 1 79 ? -5.953 -27.862 15.321 1.00 10.93 78 LEU C N 1
ATOM 1283 C CA . LEU A 1 79 ? -6.980 -28.913 15.257 1.00 10.73 78 LEU C CA 1
ATOM 1284 C C . LEU A 1 79 ? -8.095 -28.625 16.242 1.00 11.20 78 LEU C C 1
ATOM 1285 O O . LEU A 1 79 ? -9.288 -28.789 15.925 1.00 11.61 78 LEU C O 1
ATOM 1301 N N . LYS A 1 80 ? -7.740 -28.243 17.456 1.00 11.40 79 LYS C N 1
ATOM 1302 C CA . LYS A 1 80 ? -8.772 -27.989 18.474 1.00 11.68 79 LYS C CA 1
ATOM 1303 C C . LYS A 1 80 ? -9.634 -26.811 18.119 1.00 10.74 79 LYS C C 1
ATOM 1304 O O . LYS A 1 80 ? -10.846 -26.833 18.324 1.00 11.55 79 LYS C O 1
ATOM 1323 N N . VAL A 1 81 ? -9.009 -25.741 17.641 1.00 10.55 80 VAL C N 1
ATOM 1324 C CA . VAL A 1 81 ? -9.738 -24.549 17.220 1.00 10.80 80 VAL C CA 1
ATOM 1325 C C . VAL A 1 81 ? -10.672 -24.913 16.036 1.00 11.17 80 VAL C C 1
ATOM 1326 O O . VAL A 1 81 ? -11.811 -24.493 16.049 1.00 10.89 80 VAL C O 1
ATOM 1339 N N . ALA A 1 82 ? -10.171 -25.683 15.074 1.00 11.16 81 ALA C N 1
ATOM 1340 C CA . ALA A 1 82 ? -10.988 -26.084 13.957 1.00 10.64 81 ALA C CA 1
ATOM 1341 C C . ALA A 1 82 ? -12.254 -26.811 14.442 1.00 11.00 81 ALA C C 1
ATOM 1342 O O . ALA A 1 82 ? -13.358 -26.553 13.988 1.00 10.59 81 ALA C O 1
ATOM 1349 N N . ASP A 1 83 ? -12.078 -27.742 15.419 1.00 9.75 82 ASP C N 1
ATOM 1350 C CA . ASP A 1 83 ? -13.244 -28.475 15.915 1.00 10.61 82 ASP C CA 1
ATOM 1351 C C . ASP A 1 83 ? -14.235 -27.556 16.589 1.00 10.23 82 ASP C C 1
ATOM 1352 O O . ASP A 1 83 ? -15.459 -27.667 16.444 1.00 10.77 82 ASP C O 1
ATOM 1361 N N . ILE A 1 84 ? -13.727 -26.594 17.367 1.00 9.90 83 ILE C N 1
ATOM 1362 C CA . ILE A 1 84 ? -14.644 -25.643 18.059 1.00 10.46 83 ILE C CA 1
ATOM 1363 C C . ILE A 1 84 ? -15.396 -24.792 17.048 1.00 9.93 83 ILE C C 1
ATOM 1364 O O . ILE A 1 84 ? -16.621 -24.556 17.201 1.00 10.15 83 ILE C O 1
ATOM 1380 N N . ILE A 1 85 ? -14.710 -24.326 16.028 1.00 9.80 84 ILE C N 1
ATOM 1381 C CA . ILE A 1 85 ? -15.384 -23.518 15.021 1.00 10.47 84 ILE C CA 1
ATOM 1382 C C . ILE A 1 85 ? -16.419 -24.371 14.262 1.00 11.45 84 ILE C C 1
ATOM 1383 O O . ILE A 1 85 ? -17.560 -23.911 14.035 1.00 10.70 84 ILE C O 1
ATOM 1399 N N . GLU A 1 86 ? -16.057 -25.568 13.838 1.00 11.44 85 GLU C N 1
ATOM 1400 C CA . GLU A 1 86 ? -17.001 -26.411 13.107 1.00 11.88 85 GLU C CA 1
ATOM 1401 C C . GLU A 1 86 ? -18.257 -26.687 13.948 1.00 11.06 85 GLU C C 1
ATOM 1402 O O . GLU A 1 86 ? -19.391 -26.612 13.422 1.00 11.11 85 GLU C O 1
ATOM 1414 N N . GLN A 1 87 ? -18.114 -26.896 15.240 1.00 9.98 86 GLN C N 1
ATOM 1415 C CA . GLN A 1 87 ? -19.273 -27.127 16.107 1.00 10.55 86 GLN C CA 1
ATOM 1416 C C . GLN A 1 87 ? -20.134 -25.880 16.261 1.00 10.08 86 GLN C C 1
ATOM 1417 O O . GLN A 1 87 ? -21.338 -25.962 16.411 1.00 10.96 86 GLN C O 1
ATOM 1431 N N . THR A 1 88 ? -19.482 -24.723 16.199 1.00 10.25 87 THR C N 1
ATOM 1432 C CA . THR A 1 88 ? -20.184 -23.443 16.242 1.00 10.78 87 THR C CA 1
ATOM 1433 C C . THR A 1 88 ? -21.106 -23.320 15.027 1.00 10.88 87 THR C C 1
ATOM 1434 O O . THR A 1 88 ? -22.263 -22.921 15.134 1.00 11.69 87 THR C O 1
ATOM 1445 N N . ASP A 1 89 ? -20.578 -23.641 13.856 1.00 11.63 88 ASP C N 1
ATOM 1446 C CA . ASP A 1 89 ? -21.402 -23.625 12.637 1.00 12.97 88 ASP C CA 1
ATOM 1447 C C . ASP A 1 89 ? -22.596 -24.535 12.799 1.00 11.98 88 ASP C C 1
ATOM 1448 O O . ASP A 1 89 ? -23.727 -24.151 12.449 1.00 12.78 88 ASP C O 1
ATOM 1457 N N . ALA A 1 90 ? -22.386 -25.742 13.308 1.00 11.89 89 ALA C N 1
ATOM 1458 C CA . ALA A 1 90 ? -23.457 -26.700 13.483 1.00 11.94 89 ALA C CA 1
ATOM 1459 C C . ALA A 1 90 ? -24.484 -26.169 14.500 1.00 12.25 89 ALA C C 1
ATOM 1460 O O . ALA A 1 90 ? -25.722 -26.344 14.326 1.00 12.80 89 ALA C O 1
ATOM 1467 N N . ASP A 1 91 ? -24.007 -25.630 15.611 1.00 10.99 90 ASP C N 1
ATOM 1468 C CA . ASP A 1 91 ? -24.918 -25.125 16.640 1.00 11.90 90 ASP C CA 1
ATOM 1469 C C . ASP A 1 91 ? -25.725 -23.948 16.140 1.00 12.12 90 ASP C C 1
ATOM 1470 O O . ASP A 1 91 ? -26.919 -23.827 16.474 1.00 12.96 90 ASP C O 1
ATOM 1479 N N . ILE A 1 92 ? -25.128 -23.052 15.370 1.00 10.97 91 ILE C N 1
ATOM 1480 C CA . ILE A 1 92 ? -25.920 -21.938 14.789 1.00 11.65 91 ILE C CA 1
ATOM 1481 C C . ILE A 1 92 ? -26.973 -22.523 13.847 1.00 13.85 91 ILE C C 1
ATOM 1482 O O . ILE A 1 92 ? -28.132 -22.114 13.842 1.00 13.62 91 ILE C O 1
ATOM 1498 N N . ALA A 1 93 ? -26.552 -23.489 13.022 1.00 12.83 92 ALA C N 1
ATOM 1499 C CA . ALA A 1 93 ? -27.520 -24.075 12.070 1.00 14.72 92 ALA C CA 1
ATOM 1500 C C . ALA A 1 93 ? -28.711 -24.736 12.770 1.00 13.80 92 ALA C C 1
ATOM 1501 O O . ALA A 1 93 ? -29.859 -24.764 12.274 1.00 17.22 92 ALA C O 1
ATOM 1508 N N . SER A 1 94 ? -28.478 -25.336 13.933 1.00 14.04 93 SER C N 1
ATOM 1509 C CA A SER A 1 94 ? -29.518 -26.079 14.639 0.51 15.00 93 SER C CA 1
ATOM 1510 C CA B SER A 1 94 ? -29.532 -26.094 14.633 0.49 15.89 93 SER C CA 1
ATOM 1511 C C . SER A 1 94 ? -30.361 -25.236 15.612 1.00 14.40 93 SER C C 1
ATOM 1512 O O . SER A 1 94 ? -31.524 -25.517 15.837 1.00 20.34 93 SER C O 1
ATOM 1525 N N . GLN A 1 95 ? -29.734 -24.244 16.234 1.00 14.37 94 GLN C N 1
ATOM 1526 C CA . GLN A 1 95 ? -30.344 -23.518 17.314 1.00 15.53 94 GLN C CA 1
ATOM 1527 C C . GLN A 1 95 ? -30.928 -22.173 16.921 1.00 15.20 94 GLN C C 1
ATOM 1528 O O . GLN A 1 95 ? -31.742 -21.617 17.664 1.00 18.54 94 GLN C O 1
ATOM 1542 N N . ILE A 1 96 ? -30.432 -21.602 15.839 1.00 15.41 95 ILE C N 1
ATOM 1543 C CA . ILE A 1 96 ? -30.853 -20.252 15.423 1.00 15.66 95 ILE C CA 1
ATOM 1544 C C . ILE A 1 96 ? -31.874 -20.437 14.354 1.00 17.16 95 ILE C C 1
ATOM 1545 O O . ILE A 1 96 ? -31.652 -21.173 13.368 1.00 20.96 95 ILE C O 1
ATOM 1561 N N . SER A 1 97 ? -32.994 -19.679 14.456 1.00 19.47 96 SER C N 1
ATOM 1562 C CA . SER A 1 97 ? -34.003 -19.676 13.419 1.00 24.52 96 SER C CA 1
ATOM 1563 C C . SER A 1 97 ? -34.301 -18.251 12.918 1.00 18.89 96 SER C C 1
ATOM 1564 O O . SER A 1 97 ? -35.086 -17.529 13.489 1.00 24.61 96 SER C O 1
ATOM 1572 N N . GLY A 1 98 ? -33.755 -17.997 11.763 1.00 25.31 97 GLY C N 1
ATOM 1573 C CA . GLY A 1 98 ? -33.891 -16.726 11.089 1.00 25.61 97 GLY C CA 1
ATOM 1574 C C . GLY A 1 98 ? -33.933 -16.867 9.601 1.00 29.92 97 GLY C C 1
ATOM 1575 O O . GLY A 1 98 ? -33.714 -15.851 8.912 1.00 25.62 97 GLY C O 1
ATOM 1580 N N . ALA B 1 2 ? 47.568 -39.542 23.059 1.00 52.06 1 ALA E N 1
ATOM 1581 C CA . ALA B 1 2 ? 46.776 -39.368 21.836 1.00 47.35 1 ALA E CA 1
ATOM 1582 C C . ALA B 1 2 ? 47.078 -40.465 20.800 1.00 44.57 1 ALA E C 1
ATOM 1583 O O . ALA B 1 2 ? 48.219 -40.601 20.323 1.00 45.85 1 ALA E O 1
ATOM 1585 N N . MET B 1 3 ? 46.063 -41.243 20.431 1.00 42.89 2 MET E N 1
ATOM 1586 C CA . MET B 1 3 ? 46.259 -42.182 19.372 1.00 29.30 2 MET E CA 1
ATOM 1587 C C . MET B 1 3 ? 46.114 -41.380 18.098 1.00 27.19 2 MET E C 1
ATOM 1588 O O . MET B 1 3 ? 45.247 -40.459 17.984 1.00 28.40 2 MET E O 1
ATOM 1595 N N . SER B 1 4 ? 46.843 -41.860 17.121 1.00 19.58 3 SER E N 1
ATOM 1596 C CA . SER B 1 4 ? 46.677 -41.354 15.725 1.00 18.58 3 SER E CA 1
ATOM 1597 C C . SER B 1 4 ? 45.557 -42.056 14.977 1.00 17.52 3 SER E C 1
ATOM 1598 O O . SER B 1 4 ? 45.045 -41.541 14.011 1.00 19.53 3 SER E O 1
ATOM 1606 N N . GLN B 1 5 ? 45.295 -43.282 15.348 1.00 19.56 4 GLN E N 1
ATOM 1607 C CA . GLN B 1 5 ? 44.315 -44.106 14.682 1.00 19.12 4 GLN E CA 1
ATOM 1608 C C . GLN B 1 5 ? 42.973 -43.410 14.602 1.00 19.12 4 GLN E C 1
ATOM 1609 O O . GLN B 1 5 ? 42.528 -42.755 15.577 1.00 21.24 4 GLN E O 1
ATOM 1623 N N . ILE B 1 6 ? 42.368 -43.585 13.412 1.00 16.66 5 ILE E N 1
ATOM 1624 C CA . ILE B 1 6 ? 40.990 -43.084 13.132 1.00 18.46 5 ILE E CA 1
ATOM 1625 C C . ILE B 1 6 ? 40.229 -44.297 12.655 1.00 18.80 5 ILE E C 1
ATOM 1626 O O . ILE B 1 6 ? 40.502 -44.813 11.572 1.00 19.03 5 ILE E O 1
ATOM 1642 N N . LYS B 1 7 ? 39.261 -44.765 13.440 1.00 20.77 6 LYS E N 1
ATOM 1643 C CA . LYS B 1 7 ? 38.632 -46.039 13.147 1.00 20.81 6 LYS E CA 1
ATOM 1644 C C . LYS B 1 7 ? 37.679 -45.995 11.959 1.00 20.43 6 LYS E C 1
ATOM 1645 O O . LYS B 1 7 ? 37.584 -46.968 11.203 1.00 21.70 6 LYS E O 1
ATOM 1664 N N . LEU B 1 8 ? 37.010 -44.859 11.739 1.00 23.12 7 LEU E N 1
ATOM 1665 C CA . LEU B 1 8 ? 36.122 -44.732 10.595 1.00 26.14 7 LEU E CA 1
ATOM 1666 C C . LEU B 1 8 ? 36.942 -44.556 9.330 1.00 20.18 7 LEU E C 1
ATOM 1667 O O . LEU B 1 8 ? 37.824 -43.677 9.261 1.00 20.71 7 LEU E O 1
ATOM 1683 N N . THR B 1 9 ? 36.660 -45.414 8.364 1.00 21.06 8 THR E N 1
ATOM 1684 C CA . THR B 1 9 ? 37.278 -45.356 7.054 1.00 17.45 8 THR E CA 1
ATOM 1685 C C . THR B 1 9 ? 36.761 -44.125 6.223 1.00 17.70 8 THR E C 1
ATOM 1686 O O . THR B 1 9 ? 35.724 -43.568 6.522 1.00 18.49 8 THR E O 1
ATOM 1697 N N . PRO B 1 10 ? 37.491 -43.733 5.175 1.00 16.04 9 PRO E N 1
ATOM 1698 C CA . PRO B 1 10 ? 36.981 -42.617 4.333 1.00 14.19 9 PRO E CA 1
ATOM 1699 C C . PRO B 1 10 ? 35.562 -42.949 3.830 1.00 15.67 9 PRO E C 1
ATOM 1700 O O . PRO B 1 10 ? 34.706 -42.076 3.816 1.00 15.06 9 PRO E O 1
ATOM 1711 N N . GLU B 1 11 ? 35.307 -44.178 3.399 1.00 17.20 10 GLU E N 1
ATOM 1712 C CA . GLU B 1 11 ? 33.955 -44.508 2.917 1.00 18.31 10 GLU E CA 1
ATOM 1713 C C . GLU B 1 11 ? 32.937 -44.280 4.068 1.00 17.84 10 GLU E C 1
ATOM 1714 O O . GLU B 1 11 ? 31.819 -43.760 3.831 1.00 18.48 10 GLU E O 1
ATOM 1726 N N . GLU B 1 12 ? 33.262 -44.713 5.287 1.00 20.42 11 GLU E N 1
ATOM 1727 C CA . GLU B 1 12 ? 32.361 -44.557 6.414 1.00 19.82 11 GLU E CA 1
ATOM 1728 C C . GLU B 1 12 ? 32.148 -43.106 6.775 1.00 18.06 11 GLU E C 1
ATOM 1729 O O . GLU B 1 12 ? 31.021 -42.641 7.084 1.00 17.78 11 GLU E O 1
ATOM 1741 N N . LEU B 1 13 ? 33.239 -42.338 6.733 1.00 16.37 12 LEU E N 1
ATOM 1742 C CA . LEU B 1 13 ? 33.107 -40.895 6.963 1.00 14.83 12 LEU E CA 1
ATOM 1743 C C . LEU B 1 13 ? 32.218 -40.200 5.920 1.00 14.49 12 LEU E C 1
ATOM 1744 O O . LEU B 1 13 ? 31.401 -39.328 6.236 1.00 14.73 12 LEU E O 1
ATOM 1760 N N . ARG B 1 14 ? 32.340 -40.634 4.677 1.00 13.79 13 ARG E N 1
ATOM 1761 C CA . ARG B 1 14 ? 31.502 -40.058 3.615 1.00 13.80 13 ARG E CA 1
ATOM 1762 C C . ARG B 1 14 ? 30.013 -40.441 3.763 1.00 14.14 13 ARG E C 1
ATOM 1763 O O . ARG B 1 14 ? 29.110 -39.636 3.475 1.00 13.81 13 ARG E O 1
ATOM 1784 N N . SER B 1 15 ? 29.748 -41.685 4.183 1.00 15.18 14 SER E N 1
ATOM 1785 C CA A SER B 1 15 ? 28.350 -42.133 4.385 0.59 15.90 14 SER E CA 1
ATOM 1786 C CA B SER B 1 15 ? 28.362 -42.119 4.386 0.41 17.61 14 SER E CA 1
ATOM 1787 C C . SER B 1 15 ? 27.739 -41.302 5.526 1.00 14.43 14 SER E C 1
ATOM 1788 O O . SER B 1 15 ? 26.589 -40.882 5.483 1.00 16.72 14 SER E O 1
ATOM 1801 N N . SER B 1 16 ? 28.532 -41.016 6.568 1.00 15.60 15 SER E N 1
ATOM 1802 C CA . SER B 1 16 ? 28.009 -40.203 7.652 1.00 14.99 15 SER E CA 1
ATOM 1803 C C . SER B 1 16 ? 27.776 -38.741 7.174 1.00 13.78 15 SER E C 1
ATOM 1804 O O . SER B 1 16 ? 26.735 -38.140 7.431 1.00 15.04 15 SER E O 1
ATOM 1812 N N . ALA B 1 17 ? 28.725 -38.210 6.411 1.00 13.90 16 ALA E N 1
ATOM 1813 C CA . ALA B 1 17 ? 28.581 -36.860 5.876 1.00 13.18 16 ALA E CA 1
ATOM 1814 C C . ALA B 1 17 ? 27.309 -36.655 5.079 1.00 13.60 16 ALA E C 1
ATOM 1815 O O . ALA B 1 17 ? 26.630 -35.652 5.234 1.00 13.37 16 ALA E O 1
ATOM 1822 N N . GLN B 1 18 ? 26.959 -37.667 4.323 1.00 13.94 17 GLN E N 1
ATOM 1823 C CA . GLN B 1 18 ? 25.738 -37.601 3.515 1.00 15.54 17 GLN E CA 1
ATOM 1824 C C . GLN B 1 18 ? 24.523 -37.376 4.406 1.00 13.35 17 GLN E C 1
ATOM 1825 O O . GLN B 1 18 ? 23.553 -36.646 4.043 1.00 14.03 17 GLN E O 1
ATOM 1839 N N . LYS B 1 19 ? 24.512 -37.995 5.591 1.00 12.48 18 LYS E N 1
ATOM 1840 C CA . LYS B 1 19 ? 23.382 -37.856 6.504 1.00 13.84 18 LYS E CA 1
ATOM 1841 C C . LYS B 1 19 ? 23.275 -36.443 7.060 1.00 12.07 18 LYS E C 1
ATOM 1842 O O . LYS B 1 19 ? 22.212 -35.896 7.271 1.00 13.10 18 LYS E O 1
ATOM 1861 N N . TYR B 1 20 ? 24.455 -35.849 7.317 1.00 12.65 19 TYR E N 1
ATOM 1862 C CA . TYR B 1 20 ? 24.479 -34.467 7.805 1.00 12.88 19 TYR E CA 1
ATOM 1863 C C . TYR B 1 20 ? 23.922 -33.479 6.797 1.00 12.67 19 TYR E C 1
ATOM 1864 O O . TYR B 1 20 ? 23.099 -32.615 7.119 1.00 13.17 19 TYR E O 1
ATOM 1882 N N . THR B 1 21 ? 24.381 -33.606 5.562 1.00 12.36 20 THR E N 1
ATOM 1883 C CA . THR B 1 21 ? 23.905 -32.658 4.572 1.00 12.84 20 THR E CA 1
ATOM 1884 C C . THR B 1 21 ? 22.426 -32.898 4.192 1.00 11.40 20 THR E C 1
ATOM 1885 O O . THR B 1 21 ? 21.639 -31.947 4.019 1.00 11.99 20 THR E O 1
ATOM 1896 N N . ALA B 1 22 ? 21.974 -34.132 4.151 1.00 11.66 21 ALA E N 1
ATOM 1897 C CA . ALA B 1 22 ? 20.568 -34.432 3.938 1.00 12.92 21 ALA E CA 1
ATOM 1898 C C . ALA B 1 22 ? 19.705 -33.888 5.086 1.00 12.46 21 ALA E C 1
ATOM 1899 O O . ALA B 1 22 ? 18.663 -33.287 4.879 1.00 12.90 21 ALA E O 1
ATOM 1906 N N . GLY B 1 23 ? 20.213 -34.046 6.323 1.00 12.20 22 GLY E N 1
ATOM 1907 C CA . GLY B 1 23 ? 19.491 -33.521 7.458 1.00 12.87 22 GLY E CA 1
ATOM 1908 C C . GLY B 1 23 ? 19.402 -32.027 7.442 1.00 13.08 22 GLY E C 1
ATOM 1909 O O . GLY B 1 23 ? 18.368 -31.427 7.805 1.00 13.70 22 GLY E O 1
ATOM 1913 N N . SER B 1 24 ? 20.476 -31.357 7.036 1.00 11.85 23 SER E N 1
ATOM 1914 C CA . SER B 1 24 ? 20.497 -29.955 6.895 1.00 11.97 23 SER E CA 1
ATOM 1915 C C . SER B 1 24 ? 19.415 -29.457 5.949 1.00 11.76 23 SER E C 1
ATOM 1916 O O . SER B 1 24 ? 18.658 -28.530 6.246 1.00 12.19 23 SER E O 1
ATOM 1924 N N . GLN B 1 25 ? 19.350 -30.102 4.798 1.00 11.44 24 GLN E N 1
ATOM 1925 C CA . GLN B 1 25 ? 18.326 -29.723 3.802 1.00 11.78 24 GLN E CA 1
ATOM 1926 C C . GLN B 1 25 ? 16.920 -29.912 4.346 1.00 11.12 24 GLN E C 1
ATOM 1927 O O . GLN B 1 25 ? 16.024 -29.057 4.134 1.00 11.64 24 GLN E O 1
ATOM 1941 N N . GLN B 1 26 ? 16.702 -31.003 5.043 1.00 10.74 25 GLN E N 1
ATOM 1942 C CA A GLN B 1 26 ? 15.354 -31.300 5.571 0.60 13.58 25 GLN E CA 1
ATOM 1943 C CA B GLN B 1 26 ? 15.349 -31.282 5.547 0.40 12.90 25 GLN E CA 1
ATOM 1944 C C . GLN B 1 26 ? 14.938 -30.288 6.624 1.00 11.50 25 GLN E C 1
ATOM 1945 O O . GLN B 1 26 ? 13.801 -29.808 6.630 1.00 12.14 25 GLN E O 1
ATOM 1970 N N . VAL B 1 27 ? 15.855 -29.965 7.516 1.00 10.81 26 VAL E N 1
ATOM 1971 C CA . VAL B 1 27 ? 15.564 -28.951 8.551 1.00 11.85 26 VAL E CA 1
ATOM 1972 C C . VAL B 1 27 ? 15.259 -27.590 7.901 1.00 10.64 26 VAL E C 1
ATOM 1973 O O . VAL B 1 27 ? 14.283 -26.894 8.251 1.00 11.57 26 VAL E O 1
ATOM 1986 N N . THR B 1 28 ? 16.034 -27.210 6.905 1.00 10.42 27 THR E N 1
ATOM 1987 C CA . THR B 1 28 ? 15.801 -25.936 6.220 1.00 11.49 27 THR E CA 1
ATOM 1988 C C . THR B 1 28 ? 14.440 -25.941 5.482 1.00 10.51 27 THR E C 1
ATOM 1989 O O . THR B 1 28 ? 13.708 -24.974 5.570 1.00 11.27 27 THR E O 1
ATOM 2000 N N . GLU B 1 29 ? 14.075 -27.060 4.862 1.00 10.51 28 GLU E N 1
ATOM 2001 C CA . GLU B 1 29 ? 12.780 -27.130 4.193 1.00 11.70 28 GLU E CA 1
ATOM 2002 C C . GLU B 1 29 ? 11.625 -26.953 5.177 1.00 10.67 28 GLU E C 1
ATOM 2003 O O . GLU B 1 29 ? 10.661 -26.245 4.886 1.00 10.44 28 GLU E O 1
ATOM 2015 N N . VAL B 1 30 ? 11.721 -27.597 6.352 1.00 9.98 29 VAL E N 1
ATOM 2016 C CA . VAL B 1 30 ? 10.663 -27.471 7.363 1.00 11.10 29 VAL E CA 1
ATOM 2017 C C . VAL B 1 30 ? 10.621 -26.015 7.808 1.00 11.16 29 VAL E C 1
ATOM 2018 O O . VAL B 1 30 ? 9.520 -25.405 7.895 1.00 11.73 29 VAL E O 1
ATOM 2031 N N . LEU B 1 31 ? 11.774 -25.410 8.143 1.00 11.55 30 LEU E N 1
ATOM 2032 C CA . LEU B 1 31 ? 11.758 -24.013 8.566 1.00 12.43 30 LEU E CA 1
ATOM 2033 C C . LEU B 1 31 ? 11.182 -23.130 7.506 1.00 12.01 30 LEU E C 1
ATOM 2034 O O . LEU B 1 31 ? 10.360 -22.220 7.771 1.00 12.85 30 LEU E O 1
ATOM 2050 N N . ASN B 1 32 ? 11.532 -23.313 6.244 1.00 12.41 31 ASN E N 1
ATOM 2051 C CA . ASN B 1 32 ? 11.004 -22.520 5.153 1.00 12.82 31 ASN E CA 1
ATOM 2052 C C . ASN B 1 32 ? 9.485 -22.637 5.047 1.00 11.21 31 ASN E C 1
ATOM 2053 O O . ASN B 1 32 ? 8.807 -21.642 4.963 1.00 12.74 31 ASN E O 1
ATOM 2064 N N . LEU B 1 33 ? 9.003 -23.870 5.012 1.00 11.05 32 LEU E N 1
ATOM 2065 C CA . LEU B 1 33 ? 7.571 -24.115 4.815 1.00 11.35 32 LEU E CA 1
ATOM 2066 C C . LEU B 1 33 ? 6.798 -23.469 5.939 1.00 11.54 32 LEU E C 1
ATOM 2067 O O . LEU B 1 33 ? 5.751 -22.798 5.729 1.00 12.63 32 LEU E O 1
ATOM 2083 N N . LEU B 1 34 ? 7.268 -23.654 7.159 1.00 11.33 33 LEU E N 1
ATOM 2084 C CA . LEU B 1 34 ? 6.447 -23.240 8.327 1.00 12.20 33 LEU E CA 1
ATOM 2085 C C . LEU B 1 34 ? 6.660 -21.764 8.666 1.00 13.09 33 LEU E C 1
ATOM 2086 O O . LEU B 1 34 ? 5.793 -21.127 9.236 1.00 13.92 33 LEU E O 1
ATOM 2102 N N . THR B 1 35 ? 7.764 -21.157 8.217 1.00 13.46 34 THR E N 1
ATOM 2103 C CA . THR B 1 35 ? 7.923 -19.697 8.293 1.00 16.85 34 THR E CA 1
ATOM 2104 C C . THR B 1 35 ? 6.836 -19.103 7.422 1.00 14.39 34 THR E C 1
ATOM 2105 O O . THR B 1 35 ? 6.117 -18.144 7.808 1.00 15.29 34 THR E O 1
ATOM 2116 N N . GLN B 1 36 ? 6.662 -19.648 6.233 1.00 13.80 35 GLN E N 1
ATOM 2117 C CA . GLN B 1 36 ? 5.637 -19.162 5.330 1.00 13.25 35 GLN E CA 1
ATOM 2118 C C . GLN B 1 36 ? 4.232 -19.424 5.924 1.00 13.78 35 GLN E C 1
ATOM 2119 O O . GLN B 1 36 ? 3.318 -18.547 5.857 1.00 14.69 35 GLN E O 1
ATOM 2133 N N . GLU B 1 37 ? 4.032 -20.591 6.576 1.00 12.85 36 GLU E N 1
ATOM 2134 C CA . GLU B 1 37 ? 2.703 -20.852 7.138 1.00 13.37 36 GLU E CA 1
ATOM 2135 C C . GLU B 1 37 ? 2.405 -19.974 8.354 1.00 13.96 36 GLU E C 1
ATOM 2136 O O . GLU B 1 37 ? 1.257 -19.530 8.548 1.00 15.12 36 GLU E O 1
ATOM 2148 N N . GLN B 1 38 ? 3.430 -19.596 9.097 1.00 15.09 37 GLN E N 1
ATOM 2149 C CA . GLN B 1 38 ? 3.233 -18.697 10.228 1.00 16.42 37 GLN E CA 1
ATOM 2150 C C . GLN B 1 38 ? 2.698 -17.341 9.726 1.00 14.65 37 GLN E C 1
ATOM 2151 O O . GLN B 1 38 ? 1.829 -16.729 10.368 1.00 16.81 37 GLN E O 1
ATOM 2165 N N . ALA B 1 39 ? 3.190 -16.906 8.551 1.00 16.98 38 ALA E N 1
ATOM 2166 C CA . ALA B 1 39 ? 2.724 -15.631 7.977 1.00 17.70 38 ALA E CA 1
ATOM 2167 C C . ALA B 1 39 ? 1.301 -15.768 7.517 1.00 16.58 38 ALA E C 1
ATOM 2168 O O . ALA B 1 39 ? 0.541 -14.801 7.663 1.00 19.56 38 ALA E O 1
ATOM 2175 N N . VAL B 1 40 ? 0.906 -16.938 7.000 1.00 16.14 39 VAL E N 1
ATOM 2176 C CA . VAL B 1 40 ? -0.525 -17.162 6.658 1.00 16.03 39 VAL E CA 1
ATOM 2177 C C . VAL B 1 40 ? -1.414 -17.028 7.902 1.00 17.66 39 VAL E C 1
ATOM 2178 O O . VAL B 1 40 ? -2.462 -16.384 7.875 1.00 17.65 39 VAL E O 1
ATOM 2191 N N . ILE B 1 41 ? -0.988 -17.635 9.002 1.00 16.11 40 ILE E N 1
ATOM 2192 C CA . ILE B 1 41 ? -1.763 -17.575 10.214 1.00 16.16 40 ILE E CA 1
ATOM 2193 C C . ILE B 1 41 ? -1.850 -16.133 10.689 1.00 17.27 40 ILE E C 1
ATOM 2194 O O . ILE B 1 41 ? -2.882 -15.654 11.111 1.00 20.38 40 ILE E O 1
ATOM 2210 N N . ASP B 1 42 ? -0.710 -15.446 10.661 1.00 17.38 41 ASP E N 1
ATOM 2211 C CA . ASP B 1 42 ? -0.619 -14.062 11.152 1.00 19.58 41 ASP E CA 1
ATOM 2212 C C . ASP B 1 42 ? -1.617 -13.207 10.346 1.00 19.48 41 ASP E C 1
ATOM 2213 O O . ASP B 1 42 ? -2.376 -12.448 10.925 1.00 26.40 41 ASP E O 1
ATOM 2222 N N B GLU B 1 43 ? -1.649 -13.359 9.028 0.51 19.99 42 GLU E N 1
ATOM 2223 N N C GLU B 1 43 ? -1.616 -13.364 9.024 0.49 19.71 42 GLU E N 1
ATOM 2224 C CA B GLU B 1 43 ? -2.534 -12.534 8.194 0.51 20.13 42 GLU E CA 1
ATOM 2225 C CA C GLU B 1 43 ? -2.507 -12.600 8.143 0.49 20.89 42 GLU E CA 1
ATOM 2226 C C B GLU B 1 43 ? -4.026 -12.899 8.296 0.51 19.52 42 GLU E C 1
ATOM 2227 C C C GLU B 1 43 ? -3.996 -12.870 8.397 0.49 18.44 42 GLU E C 1
ATOM 2228 O O B GLU B 1 43 ? -4.928 -12.085 8.003 0.51 23.50 42 GLU E O 1
ATOM 2229 O O C GLU B 1 43 ? -4.852 -11.955 8.334 0.49 24.79 42 GLU E O 1
ATOM 2244 N N . ASN B 1 44 ? -4.296 -14.121 8.699 1.00 17.68 43 ASN E N 1
ATOM 2245 C CA . ASN B 1 44 ? -5.640 -14.656 8.708 1.00 17.55 43 ASN E CA 1
ATOM 2246 C C . ASN B 1 44 ? -6.193 -14.891 10.134 1.00 18.82 43 ASN E C 1
ATOM 2247 O O . ASN B 1 44 ? -7.242 -15.507 10.267 1.00 20.02 43 ASN E O 1
ATOM 2258 N N . TRP B 1 45 ? -5.514 -14.362 11.131 1.00 19.48 44 TRP E N 1
ATOM 2259 C CA . TRP B 1 45 ? -5.951 -14.384 12.530 1.00 19.26 44 TRP E CA 1
ATOM 2260 C C . TRP B 1 45 ? -5.643 -12.988 13.130 1.00 19.69 44 TRP E C 1
ATOM 2261 O O . TRP B 1 45 ? -4.547 -12.681 13.542 1.00 22.91 44 TRP E O 1
ATOM 2282 N N . ASP B 1 46 ? -6.650 -12.149 13.143 1.00 20.75 45 ASP E N 1
ATOM 2283 C CA . ASP B 1 46 ? -6.462 -10.787 13.618 1.00 22.11 45 ASP E CA 1
ATOM 2284 C C . ASP B 1 46 ? -6.284 -10.836 15.127 1.00 23.43 45 ASP E C 1
ATOM 2285 O O . ASP B 1 46 ? -6.923 -11.651 15.797 1.00 19.88 45 ASP E O 1
ATOM 2294 N N . GLY B 1 47 ? -5.549 -9.873 15.648 1.00 23.29 46 GLY E N 1
ATOM 2295 C CA . GLY B 1 47 ? -5.397 -9.705 17.066 1.00 25.27 46 GLY E CA 1
ATOM 2296 C C . GLY B 1 47 ? -4.205 -10.419 17.636 1.00 24.34 46 GLY E C 1
ATOM 2297 O O . GLY B 1 47 ? -3.357 -10.964 16.878 1.00 25.17 46 GLY E O 1
ATOM 2301 N N . SER B 1 48 ? -4.171 -10.481 18.980 1.00 24.36 47 SER E N 1
ATOM 2302 C CA . SER B 1 48 ? -2.948 -10.914 19.670 1.00 23.83 47 SER E CA 1
ATOM 2303 C C . SER B 1 48 ? -3.008 -12.346 20.202 1.00 23.73 47 SER E C 1
ATOM 2304 O O . SER B 1 48 ? -2.090 -12.792 20.870 1.00 24.81 47 SER E O 1
ATOM 2312 N N . THR B 1 49 ? -4.126 -13.073 19.935 1.00 21.43 48 THR E N 1
ATOM 2313 C CA . THR B 1 49 ? -4.299 -14.386 20.573 1.00 18.14 48 THR E CA 1
ATOM 2314 C C . THR B 1 49 ? -3.121 -15.332 20.264 1.00 19.21 48 THR E C 1
ATOM 2315 O O . THR B 1 49 ? -2.623 -16.012 21.180 1.00 20.35 48 THR E O 1
ATOM 2326 N N . PHE B 1 50 ? -2.641 -15.309 19.004 1.00 17.40 49 PHE E N 1
ATOM 2327 C CA . PHE B 1 50 ? -1.570 -16.258 18.576 1.00 18.33 49 PHE E CA 1
ATOM 2328 C C . PHE B 1 50 ? -0.166 -15.664 18.821 1.00 20.72 49 PHE E C 1
ATOM 2329 O O . PHE B 1 50 ? 0.844 -16.219 18.395 1.00 21.68 49 PHE E O 1
ATOM 2346 N N . ASP B 1 51 ? -0.094 -14.500 19.462 1.00 21.26 50 ASP E N 1
ATOM 2347 C CA . ASP B 1 51 ? 1.173 -13.773 19.601 1.00 19.59 50 ASP E CA 1
ATOM 2348 C C . ASP B 1 51 ? 2.228 -14.588 20.286 1.00 22.01 50 ASP E C 1
ATOM 2349 O O . ASP B 1 51 ? 3.416 -14.502 19.967 1.00 24.46 50 ASP E O 1
ATOM 2358 N N . SER B 1 52 ? 1.843 -15.406 21.267 1.00 29.45 51 SER E N 1
ATOM 2359 C CA . SER B 1 52 ? 2.870 -16.164 21.984 1.00 26.90 51 SER E CA 1
ATOM 2360 C C . SER B 1 52 ? 3.437 -17.244 21.121 1.00 24.14 51 SER E C 1
ATOM 2361 O O . SER B 1 52 ? 4.632 -17.473 21.155 1.00 23.52 51 SER E O 1
ATOM 2369 N N . PHE B 1 53 ? 2.593 -17.954 20.384 1.00 21.78 52 PHE E N 1
ATOM 2370 C CA . PHE B 1 53 ? 3.116 -18.967 19.444 1.00 18.31 52 PHE E CA 1
ATOM 2371 C C . PHE B 1 53 ? 3.996 -18.307 18.383 1.00 18.41 52 PHE E C 1
ATOM 2372 O O . PHE B 1 53 ? 5.037 -18.868 18.002 1.00 19.61 52 PHE E O 1
ATOM 2389 N N . GLU B 1 54 ? 3.620 -17.144 17.895 1.00 22.76 53 GLU E N 1
ATOM 2390 C CA . GLU B 1 54 ? 4.457 -16.376 16.977 1.00 21.24 53 GLU E CA 1
ATOM 2391 C C . GLU B 1 54 ? 5.803 -16.061 17.618 1.00 20.74 53 GLU E C 1
ATOM 2392 O O . GLU B 1 54 ? 6.848 -16.284 16.995 1.00 20.00 53 GLU E O 1
ATOM 2404 N N . ALA B 1 55 ? 5.793 -15.558 18.859 1.00 20.16 54 ALA E N 1
ATOM 2405 C CA . ALA B 1 55 ? 7.072 -15.239 19.544 1.00 22.01 54 ALA E CA 1
ATOM 2406 C C . ALA B 1 55 ? 7.918 -16.470 19.756 1.00 21.37 54 ALA E C 1
ATOM 2407 O O . ALA B 1 55 ? 9.154 -16.440 19.577 1.00 21.43 54 ALA E O 1
ATOM 2414 N N . GLN B 1 56 ? 7.307 -17.591 20.122 1.00 21.32 55 GLN E N 1
ATOM 2415 C CA . GLN B 1 56 ? 8.058 -18.787 20.338 1.00 18.54 55 GLN E CA 1
ATOM 2416 C C . GLN B 1 56 ? 8.748 -19.277 19.074 1.00 18.86 55 GLN E C 1
ATOM 2417 O O . GLN B 1 56 ? 9.915 -19.681 19.096 1.00 18.26 55 GLN E O 1
ATOM 2431 N N . PHE B 1 57 ? 8.020 -19.243 17.968 1.00 18.40 56 PHE E N 1
ATOM 2432 C CA . PHE B 1 57 ? 8.557 -19.611 16.672 1.00 19.14 56 PHE E CA 1
ATOM 2433 C C . PHE B 1 57 ? 9.726 -18.676 16.302 1.00 18.23 56 PHE E C 1
ATOM 2434 O O . PHE B 1 57 ? 10.796 -19.139 15.867 1.00 19.06 56 PHE E O 1
ATOM 2451 N N . ASN B 1 58 ? 9.538 -17.395 16.488 1.00 18.87 57 ASN E N 1
ATOM 2452 C CA . ASN B 1 58 ? 10.526 -16.418 16.096 1.00 21.65 57 ASN E CA 1
ATOM 2453 C C . ASN B 1 58 ? 11.795 -16.520 16.905 1.00 23.56 57 ASN E C 1
ATOM 2454 O O . ASN B 1 58 ? 12.880 -16.252 16.391 1.00 24.75 57 ASN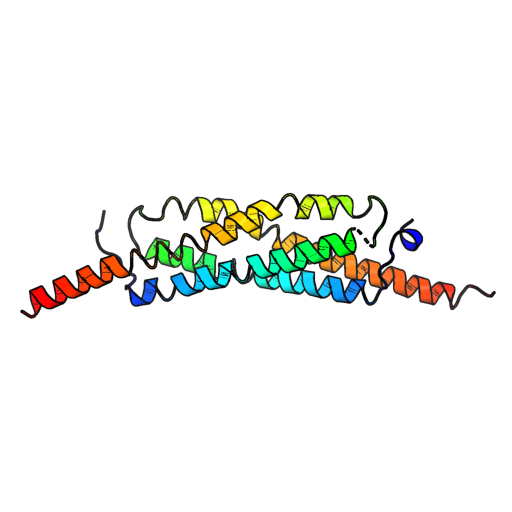 E O 1
ATOM 2465 N N A GLU B 1 59 ? 11.682 -16.908 18.172 0.63 21.74 58 GLU E N 1
ATOM 2466 N N B GLU B 1 59 ? 11.680 -16.925 18.163 0.37 22.55 58 GLU E N 1
ATOM 2467 C CA A GLU B 1 59 ? 12.837 -17.047 19.024 0.63 23.32 58 GLU E CA 1
ATOM 2468 C CA B GLU B 1 59 ? 12.840 -17.012 19.019 0.37 23.85 58 GLU E CA 1
ATOM 2469 C C A GLU B 1 59 ? 13.655 -18.215 18.619 0.63 23.98 58 GLU E C 1
ATOM 2470 C C B GLU B 1 59 ? 13.654 -18.235 18.703 0.37 24.07 58 GLU E C 1
ATOM 2471 O O A GLU B 1 59 ? 14.892 -18.163 18.614 0.63 23.76 58 GLU E O 1
ATOM 2472 O O B GLU B 1 59 ? 14.884 -18.224 18.865 0.37 21.34 58 GLU E O 1
ATOM 2495 N N . LEU B 1 60 ? 13.003 -19.302 18.245 1.00 20.31 59 LEU E N 1
ATOM 2496 C CA . LEU B 1 60 ? 13.741 -20.472 17.881 1.00 20.86 59 LEU E CA 1
ATOM 2497 C C . LEU B 1 60 ? 14.349 -20.436 16.459 1.00 23.59 59 LEU E C 1
ATOM 2498 O O . LEU B 1 60 ? 15.395 -21.047 16.199 1.00 23.00 59 LEU E O 1
ATOM 2514 N N . SER B 1 61 ? 13.654 -19.765 15.541 1.00 20.47 60 SER E N 1
ATOM 2515 C CA . SER B 1 61 ? 14.003 -19.781 14.137 1.00 22.42 60 SER E CA 1
ATOM 2516 C C . SER B 1 61 ? 15.526 -19.611 13.886 1.00 20.83 60 SER E C 1
ATOM 2517 O O . SER B 1 61 ? 16.110 -20.401 13.151 1.00 20.73 60 SER E O 1
ATOM 2525 N N . PRO B 1 62 ? 16.181 -18.577 14.458 1.00 21.92 61 PRO E N 1
ATOM 2526 C CA . PRO B 1 62 ? 17.599 -18.403 14.141 1.00 25.40 61 PRO E CA 1
ATOM 2527 C C . PRO B 1 62 ? 18.447 -19.570 14.601 1.00 23.07 61 PRO E C 1
ATOM 2528 O O . PRO B 1 62 ? 19.482 -19.851 13.988 1.00 21.36 61 PRO E O 1
ATOM 2539 N N . LYS B 1 63 ? 18.065 -20.252 15.687 1.00 21.23 62 LYS E N 1
ATOM 2540 C CA . LYS B 1 63 ? 18.753 -21.427 16.134 1.00 23.91 62 LYS E CA 1
ATOM 2541 C C . LYS B 1 63 ? 18.581 -22.574 15.158 1.00 19.35 62 LYS E C 1
ATOM 2542 O O . LYS B 1 63 ? 19.489 -23.366 14.987 1.00 19.88 62 LYS E O 1
ATOM 2561 N N . ILE B 1 64 ? 17.416 -22.637 14.549 1.00 17.30 63 ILE E N 1
ATOM 2562 C CA . ILE B 1 64 ? 17.218 -23.676 13.583 1.00 14.98 63 ILE E CA 1
ATOM 2563 C C . ILE B 1 64 ? 18.131 -23.452 12.341 1.00 15.79 63 ILE E C 1
ATOM 2564 O O . ILE B 1 64 ? 18.735 -24.372 11.812 1.00 16.55 63 ILE E O 1
ATOM 2580 N N . THR B 1 65 ? 18.164 -22.224 11.874 1.00 15.70 64 THR E N 1
ATOM 2581 C CA . THR B 1 65 ? 19.096 -21.827 10.813 1.00 15.33 64 THR E CA 1
ATOM 2582 C C . THR B 1 65 ? 20.547 -22.123 11.197 1.00 16.38 64 THR E C 1
ATOM 2583 O O . THR B 1 65 ? 21.293 -22.746 10.416 1.00 15.61 64 THR E O 1
ATOM 2594 N N . GLU B 1 66 ? 20.926 -21.855 12.448 1.00 16.97 65 GLU E N 1
ATOM 2595 C CA . GLU B 1 66 ? 22.308 -22.161 12.884 1.00 19.49 65 GLU E CA 1
ATOM 2596 C C . GLU B 1 66 ? 22.554 -23.663 12.886 1.00 18.63 65 GLU E C 1
ATOM 2597 O O . GLU B 1 66 ? 23.670 -24.118 12.506 1.00 17.37 65 GLU E O 1
ATOM 2609 N N . PHE B 1 67 ? 21.565 -24.438 13.331 1.00 16.94 66 PHE E N 1
ATOM 2610 C CA . PHE B 1 67 ? 21.694 -25.863 13.328 1.00 16.81 66 PHE E CA 1
ATOM 2611 C C . PHE B 1 67 ? 21.9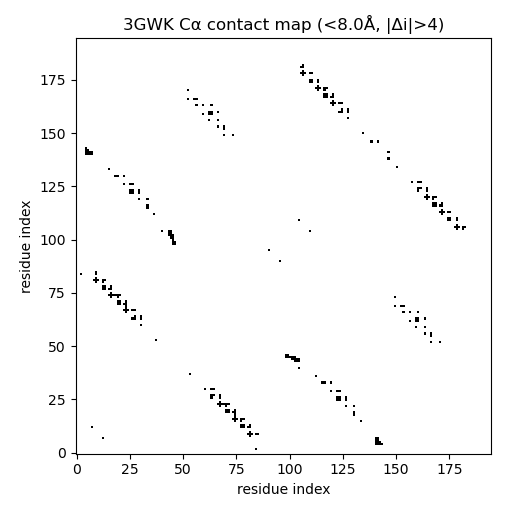05 -26.391 11.922 1.00 13.94 66 PHE E C 1
ATOM 2612 O O . PHE B 1 67 ? 22.774 -27.212 11.675 1.00 14.02 66 PHE E O 1
ATOM 2629 N N . ALA B 1 68 ? 21.067 -25.955 10.991 1.00 13.29 67 ALA E N 1
ATOM 2630 C CA . ALA B 1 68 ? 21.203 -26.442 9.635 1.00 13.09 67 ALA E CA 1
ATOM 2631 C C . ALA B 1 68 ? 22.606 -26.070 9.102 1.00 13.19 67 ALA E C 1
ATOM 2632 O O . ALA B 1 68 ? 23.201 -26.881 8.344 1.00 13.20 67 ALA E O 1
ATOM 2639 N N . GLN B 1 69 ? 23.139 -24.893 9.428 1.00 14.72 68 GLN E N 1
ATOM 2640 C CA . GLN B 1 69 ? 24.444 -24.549 8.971 1.00 13.45 68 GLN E CA 1
ATOM 2641 C C . GLN B 1 69 ? 25.530 -25.419 9.605 1.00 14.17 68 GLN E C 1
ATOM 2642 O O . GLN B 1 69 ? 26.491 -25.818 8.931 1.00 14.27 68 GLN E O 1
ATOM 2656 N N . LEU B 1 70 ? 25.402 -25.690 10.897 1.00 14.76 69 LEU E N 1
ATOM 2657 C CA . LEU B 1 70 ? 26.334 -26.581 11.599 1.00 14.44 69 LEU E CA 1
ATOM 2658 C C . LEU B 1 70 ? 26.399 -27.925 10.901 1.00 15.18 69 LEU E C 1
ATOM 2659 O O . LEU B 1 70 ? 27.452 -28.495 10.701 1.00 14.48 69 LEU E O 1
ATOM 2675 N N . LEU B 1 71 ? 25.237 -28.458 10.541 1.00 14.15 70 LEU E N 1
ATOM 2676 C CA . LEU B 1 71 ? 25.181 -29.767 9.901 1.00 14.69 70 LEU E CA 1
ATOM 2677 C C . LEU B 1 71 ? 25.940 -29.730 8.552 1.00 12.91 70 LEU E C 1
ATOM 2678 O O . LEU B 1 71 ? 26.700 -30.675 8.201 1.00 12.85 70 LEU E O 1
ATOM 2694 N N . GLU B 1 72 ? 25.762 -28.651 7.796 1.00 12.82 71 GLU E N 1
ATOM 2695 C CA A GLU B 1 72 ? 26.501 -28.509 6.558 0.66 15.28 71 GLU E CA 1
ATOM 2696 C CA B GLU B 1 72 ? 26.525 -28.491 6.536 0.34 13.00 71 GLU E CA 1
ATOM 2697 C C . GLU B 1 72 ? 28.008 -28.392 6.818 1.00 12.58 71 GLU E C 1
ATOM 2698 O O . GLU B 1 72 ? 28.850 -28.971 6.082 1.00 13.45 71 GLU E O 1
ATOM 2719 N N . ASP B 1 73 ? 28.378 -27.646 7.869 1.00 13.37 72 ASP E N 1
ATOM 2720 C CA . ASP B 1 73 ? 29.777 -27.520 8.209 1.00 14.46 72 ASP E CA 1
ATOM 2721 C C . ASP B 1 73 ? 30.430 -28.862 8.569 1.00 12.69 72 ASP E C 1
ATOM 2722 O O . ASP B 1 73 ? 31.589 -29.161 8.223 1.00 13.72 72 ASP E O 1
ATOM 2731 N N . ILE B 1 74 ? 29.707 -29.709 9.334 1.00 13.70 73 ILE E N 1
ATOM 2732 C CA . ILE B 1 74 ? 30.179 -31.020 9.704 1.00 13.22 73 ILE E CA 1
ATOM 2733 C C . ILE B 1 74 ? 30.350 -31.856 8.442 1.00 11.35 73 ILE E C 1
ATOM 2734 O O . ILE B 1 74 ? 31.376 -32.507 8.284 1.00 12.82 73 ILE E O 1
ATOM 2750 N N . ASN B 1 75 ? 29.372 -31.853 7.550 1.00 12.21 74 ASN E N 1
ATOM 2751 C CA . ASN B 1 75 ? 29.484 -32.532 6.266 1.00 12.32 74 ASN E CA 1
ATOM 2752 C C . ASN B 1 75 ? 30.808 -32.151 5.591 1.00 12.41 74 ASN E C 1
ATOM 2753 O O . ASN B 1 75 ? 31.617 -32.961 5.143 1.00 12.27 74 ASN E O 1
ATOM 2764 N N . GLN B 1 76 ? 31.060 -30.863 5.458 1.00 11.11 75 GLN E N 1
ATOM 2765 C CA A GLN B 1 76 ? 32.211 -30.379 4.702 0.41 13.35 75 GLN E CA 1
ATOM 2766 C CA B GLN B 1 76 ? 32.198 -30.395 4.719 0.59 14.14 75 GLN E CA 1
ATOM 2767 C C . GLN B 1 76 ? 33.499 -30.836 5.350 1.00 11.53 75 GLN E C 1
ATOM 2768 O O . GLN B 1 76 ? 34.458 -31.198 4.660 1.00 12.12 75 GLN E O 1
ATOM 2793 N N . GLN B 1 77 ? 33.598 -30.788 6.687 1.00 12.29 76 GLN E N 1
ATOM 2794 C CA . GLN B 1 77 ? 34.848 -31.176 7.329 1.00 12.42 76 GLN E CA 1
ATOM 2795 C C . GLN B 1 77 ? 35.023 -32.679 7.299 1.00 12.92 76 GLN E C 1
ATOM 2796 O O . GLN B 1 77 ? 36.151 -33.184 7.146 1.00 12.53 76 GLN E O 1
ATOM 2810 N N . LEU B 1 78 ? 33.930 -33.444 7.382 1.00 11.97 77 LEU E N 1
ATOM 2811 C CA . LEU B 1 78 ? 34.022 -34.915 7.235 1.00 11.53 77 LEU E CA 1
ATOM 2812 C C . LEU B 1 78 ? 34.554 -35.294 5.839 1.00 11.76 77 LEU E C 1
ATOM 2813 O O . LEU B 1 78 ? 35.383 -36.190 5.730 1.00 11.62 77 LEU E O 1
ATOM 2829 N N . LEU B 1 79 ? 34.082 -34.607 4.804 1.00 11.60 78 LEU E N 1
ATOM 2830 C CA . LEU B 1 79 ? 34.577 -34.903 3.479 1.00 11.71 78 LEU E CA 1
ATOM 2831 C C . LEU B 1 79 ? 36.047 -34.552 3.364 1.00 11.50 78 LEU E C 1
ATOM 2832 O O . LEU B 1 79 ? 36.827 -35.280 2.754 1.00 10.93 78 LEU E O 1
ATOM 2848 N N . LYS B 1 80 ? 36.438 -33.427 3.967 1.00 11.62 79 LYS E N 1
ATOM 2849 C CA . LYS B 1 80 ? 37.862 -33.022 3.919 1.00 11.45 79 LYS E CA 1
ATOM 2850 C C . LYS B 1 80 ? 38.727 -34.076 4.642 1.00 9.98 79 LYS E C 1
ATOM 2851 O O . LYS B 1 80 ? 39.804 -34.455 4.138 1.00 11.57 79 LYS E O 1
ATOM 2870 N N . VAL B 1 81 ? 38.314 -34.513 5.826 1.00 11.19 80 VAL E N 1
ATOM 2871 C CA A VAL B 1 81 ? 39.122 -35.456 6.550 0.56 11.28 80 VAL E CA 1
ATOM 2872 C CA B VAL B 1 81 ? 39.156 -35.443 6.568 0.44 13.40 80 VAL E CA 1
ATOM 2873 C C . VAL B 1 81 ? 39.199 -36.786 5.816 1.00 11.09 80 VAL E C 1
ATOM 2874 O O . VAL B 1 81 ? 40.254 -37.437 5.787 1.00 11.48 80 VAL E O 1
ATOM 2897 N N . ALA B 1 82 ? 38.091 -37.211 5.217 1.00 11.16 81 ALA E N 1
ATOM 2898 C CA . ALA B 1 82 ? 38.084 -38.470 4.448 1.00 11.18 81 ALA E CA 1
ATOM 2899 C C . ALA B 1 82 ? 39.084 -38.417 3.343 1.00 11.41 81 ALA E C 1
ATOM 2900 O O . ALA B 1 82 ? 39.773 -39.421 3.076 1.00 11.60 81 ALA E O 1
ATOM 2907 N N . ASP B 1 83 ? 39.191 -37.256 2.653 1.00 10.75 82 ASP E N 1
ATOM 2908 C CA . ASP B 1 83 ? 40.157 -37.144 1.567 1.00 12.24 82 ASP E CA 1
ATOM 2909 C C . ASP B 1 83 ? 41.611 -37.195 2.101 1.00 10.76 82 ASP E C 1
ATOM 2910 O O . ASP B 1 83 ? 42.477 -37.819 1.473 1.00 11.16 82 ASP E O 1
ATOM 2919 N N . ILE B 1 84 ? 41.896 -36.569 3.238 1.00 9.75 83 ILE E N 1
ATOM 2920 C CA . ILE B 1 84 ? 43.233 -36.630 3.820 1.00 10.40 83 ILE E CA 1
ATOM 2921 C C . ILE B 1 84 ? 43.549 -38.102 4.150 1.00 10.48 83 ILE E C 1
ATOM 2922 O O . ILE B 1 84 ? 44.618 -38.615 3.810 1.00 10.64 83 ILE E O 1
ATOM 2938 N N . ILE B 1 85 ? 42.632 -38.770 4.832 1.00 11.20 84 ILE E N 1
ATOM 2939 C CA . ILE B 1 85 ? 42.870 -40.160 5.203 1.00 10.80 84 ILE E CA 1
ATOM 2940 C C . ILE B 1 85 ? 43.037 -41.052 4.005 1.00 11.25 84 ILE E C 1
ATOM 2941 O O . ILE B 1 85 ? 43.880 -41.922 3.996 1.00 11.71 84 ILE E O 1
ATOM 2957 N N . GLU B 1 86 ? 42.219 -40.855 2.966 1.00 10.83 85 GLU E N 1
ATOM 2958 C CA . GLU B 1 86 ? 42.270 -41.703 1.803 1.00 11.76 85 GLU E CA 1
ATOM 2959 C C . GLU B 1 86 ? 43.651 -41.602 1.121 1.00 11.13 85 GLU E C 1
ATOM 2960 O O . GLU B 1 86 ? 44.195 -42.628 0.682 1.00 11.00 85 GLU E O 1
ATOM 2972 N N . GLN B 1 87 ? 44.216 -40.399 1.050 1.00 10.20 86 GLN E N 1
ATOM 2973 C CA . GLN B 1 87 ? 45.571 -40.250 0.506 1.00 10.17 86 GLN E CA 1
ATOM 2974 C C . GLN B 1 87 ? 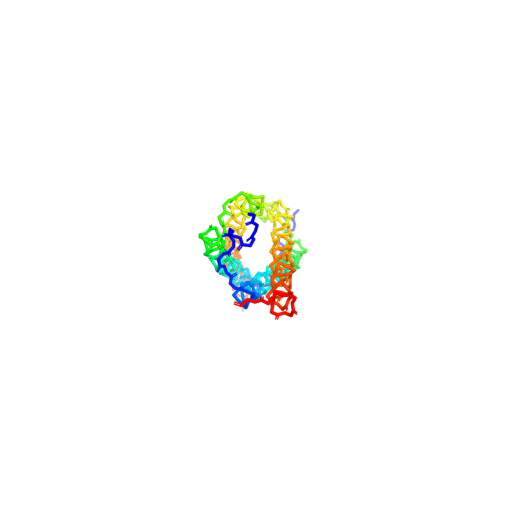46.603 -40.988 1.366 1.00 11.67 86 GLN E C 1
ATOM 2975 O O . GLN B 1 87 ? 47.480 -41.686 0.853 1.00 11.09 86 GLN E O 1
ATOM 2989 N N . THR B 1 88 ? 46.507 -40.820 2.663 1.00 9.94 87 THR E N 1
ATOM 2990 C CA . THR B 1 88 ? 47.384 -41.504 3.584 1.00 9.83 87 THR E CA 1
ATOM 2991 C C . THR B 1 88 ? 47.304 -43.018 3.410 1.00 9.94 87 THR E C 1
ATOM 2992 O O . THR B 1 88 ? 48.321 -43.718 3.393 1.00 10.85 87 THR E O 1
ATOM 3003 N N . ASP B 1 89 ? 46.070 -43.552 3.336 1.00 11.79 88 ASP E N 1
ATOM 3004 C CA . ASP B 1 89 ? 45.847 -44.999 3.149 1.00 12.08 88 ASP E CA 1
ATOM 3005 C C . ASP B 1 89 ? 46.502 -45.447 1.880 1.00 12.18 88 ASP E C 1
ATOM 3006 O O . ASP B 1 89 ? 47.133 -46.528 1.813 1.00 13.55 88 ASP E O 1
ATOM 3015 N N . ALA B 1 90 ? 46.355 -44.684 0.805 1.00 12.02 89 ALA E N 1
ATOM 3016 C CA . ALA B 1 90 ? 46.937 -45.016 -0.488 1.00 12.46 89 ALA E CA 1
ATOM 3017 C C . ALA B 1 90 ? 48.457 -45.007 -0.379 1.00 12.70 89 ALA E C 1
ATOM 3018 O O . ALA B 1 90 ? 49.142 -45.878 -0.918 1.00 12.79 89 ALA E O 1
ATOM 3025 N N . ASP B 1 91 ? 49.009 -44.046 0.336 1.00 11.29 90 ASP E N 1
ATOM 3026 C CA . ASP B 1 91 ? 50.477 -43.928 0.474 1.00 12.67 90 ASP E CA 1
ATOM 3027 C C . ASP B 1 91 ? 51.036 -45.083 1.293 1.00 12.30 90 ASP E C 1
ATOM 3028 O O . ASP B 1 91 ? 52.091 -45.624 0.947 1.00 12.03 90 ASP E O 1
ATOM 3037 N N . ILE B 1 92 ? 50.362 -45.462 2.371 1.00 11.80 91 ILE E N 1
ATOM 3038 C CA . ILE B 1 92 ? 50.804 -46.617 3.157 1.00 12.67 91 ILE E CA 1
ATOM 3039 C C . ILE B 1 92 ? 50.673 -47.901 2.353 1.00 12.67 91 ILE E C 1
ATOM 3040 O O . ILE B 1 92 ? 51.600 -48.727 2.317 1.00 13.30 91 ILE E O 1
ATOM 3056 N N . ALA B 1 93 ? 49.544 -48.131 1.653 1.00 13.53 92 ALA E N 1
ATOM 3057 C CA . ALA B 1 93 ? 49.362 -49.336 0.869 1.00 15.28 92 ALA E CA 1
ATOM 3058 C C . ALA B 1 93 ? 50.493 -49.445 -0.158 1.00 15.48 92 ALA E C 1
ATOM 3059 O O . ALA B 1 93 ? 51.091 -50.525 -0.337 1.00 16.13 92 ALA E O 1
ATOM 3066 N N . SER B 1 94 ? 50.783 -48.362 -0.879 1.00 15.46 93 SER E N 1
ATOM 3067 C CA . SER B 1 94 ? 51.810 -48.376 -1.866 1.00 15.22 93 SER E CA 1
ATOM 3068 C C . SER B 1 94 ? 53.204 -48.597 -1.283 1.00 14.78 93 SER E C 1
ATOM 3069 O O . SER B 1 94 ? 54.020 -49.265 -1.860 1.00 16.97 93 SER E O 1
ATOM 3077 N N . GLN B 1 95 ? 53.461 -47.956 -0.145 1.00 13.88 94 GLN E N 1
ATOM 3078 C CA . GLN B 1 95 ? 54.711 -48.135 0.521 1.00 15.08 94 GLN E CA 1
ATOM 3079 C C . GLN B 1 95 ? 54.950 -49.643 0.854 1.00 15.22 94 GLN E C 1
ATOM 3080 O O . GLN B 1 95 ? 56.036 -50.203 0.493 1.00 16.04 94 GLN E O 1
ATOM 3094 N N . ILE B 1 96 ? 53.938 -50.311 1.429 1.00 16.33 95 ILE E N 1
ATOM 3095 C CA . ILE B 1 96 ? 54.100 -51.739 1.877 1.00 17.20 95 ILE E CA 1
ATOM 3096 C C . ILE B 1 96 ? 54.194 -52.667 0.671 1.00 22.00 95 ILE E C 1
ATOM 3097 O O . ILE B 1 96 ? 54.961 -53.626 0.653 1.00 20.49 95 ILE E O 1
ATOM 3113 N N . SER B 1 97 ? 53.395 -52.420 -0.357 1.00 19.43 96 SER E N 1
ATOM 3114 C CA . SER B 1 97 ? 53.356 -53.303 -1.525 1.00 20.49 96 SER E CA 1
ATOM 3115 C C . SER B 1 97 ? 54.597 -53.143 -2.480 1.00 26.96 96 SER E C 1
ATOM 3116 O O . SER B 1 97 ? 54.981 -54.081 -3.226 1.00 35.98 96 SER E O 1
ATOM 3124 N N . GLY B 1 98 ? 55.193 -51.968 -2.477 1.00 25.29 97 GLY E N 1
ATOM 3125 C CA . GLY B 1 98 ? 56.154 -51.525 -3.494 1.00 40.86 97 GLY E CA 1
ATOM 3126 C C . GLY B 1 98 ? 57.615 -51.946 -3.385 1.00 46.57 97 GLY E C 1
ATOM 3127 O O . GLY B 1 98 ? 58.088 -52.632 -2.435 1.00 50.41 97 GLY E O 1
#

Secondary structure (DSSP, 8-state):
-HHHHB-S-HHHHHHHHHHHHHHHHHHHHHHHHHHHHHHHHHHHB-SSTTHHHHHHHHHHHHHHHHHHHHHHHHHHHHHHHHHHHHHHHHHHHHH---/----B-S-HHHHHHHHHHHHHHHHHHHHHHHHHHHHHHHHHHHB-SSTTHHHHHHHHHHHHHHHHHHHHHHHHHHHHHHHHHHHHHHHHHHHHHHH-

Radius of gyration: 23.76 Å; Cα contacts (8 Å, |Δi|>4): 172; chains: 2; bounding box: 90×44×26 Å

Nearest PDB structures (foldseek):
  3gwk-assembly1_C  TM=1.010E+00  e=4.214E-12  Streptococcus agalactiae 2603V/R
  3o9o-assembly1_B  TM=1.006E+00  e=1.952E-11  Streptococcus agalactiae NEM316
  2vrz-assembly1_B  TM=9.719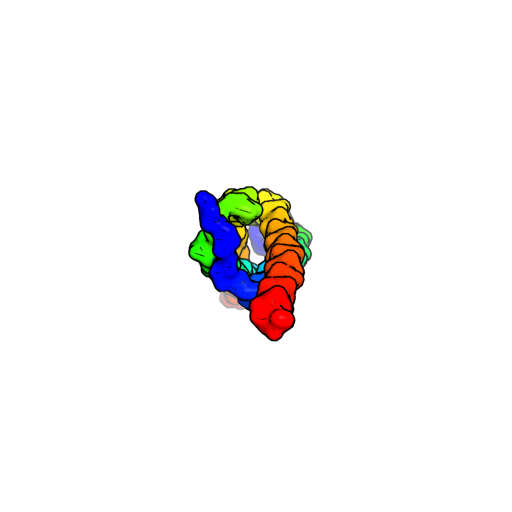E-01  e=3.897E-06  Staphylococcus aureus
  4j11-assembly2_D  TM=8.416E-01  e=5.268E-03  Bacillus anthracis str. Sterne
  4j41-assembly2_D  TM=8.156E-01  e=6.246E-03  Bacillus anthracis str. Sterne